Protein AF-K8FC23-F1 (afdb_monomer_lite)

Organism: NCBI:txid41875

Foldseek 3Di:
DDDDDDDDDDDDDDDDDDDDDDDDDDDDDDDDDDDDDDPDPDPVVVVVVVVLVVLVVVVVVVVVVVVVVVVVVVPPPDDDDDDDDDDDDDDDDDDDDDDDDDDDDDDDDDDDDDDDDDDDDPDPDPVPDPPPFDWDAFPQFIDTDDPVLVVLLVLLLVLLVQLLQLLVQLVVCVSVVVQVSNAVSNVSNLRSVLSNLVSFADLDVVLSVQLNVLSVQLVVLLVVQVVVCVVPDPASHSVRVCQVDLCSCVRNVSNLVSLLSVLCCCCVVVVDVLSVCLNVLSVVLSVCSNVVVDDPVRNVVSSVSNSVSSVCVSVCSVVDDSCSRNDGCSSVVLLPDDDLVVNQVSSVVRVHDNVVSVVND

Radius of gyration: 31.92 Å; chains: 1; bounding box: 85×79×96 Å

InterPro domains:
  IPR019275 Protein of unknown function DUF2301 [PF10063] (195-334)
  IPR019275 Protein of unknown function DUF2301 [PTHR36716] (95-348)

Structure (mmCIF, N/CA/C/O backbone):
data_AF-K8FC23-F1
#
_entry.id   AF-K8FC23-F1
#
loop_
_atom_site.group_PDB
_atom_site.id
_atom_site.type_symbol
_atom_site.label_atom_id
_atom_site.label_alt_id
_atom_site.label_comp_id
_atom_site.label_asym_id
_atom_site.label_entity_id
_atom_site.label_seq_id
_atom_site.pdbx_PDB_ins_code
_atom_site.Cartn_x
_atom_site.Cartn_y
_atom_site.Cartn_z
_atom_site.occupancy
_atom_site.B_iso_or_equiv
_atom_site.auth_seq_id
_atom_site.auth_comp_id
_atom_site.auth_asym_id
_atom_site.auth_atom_id
_atom_site.pdbx_PDB_model_num
ATOM 1 N N . MET A 1 1 ? -42.150 -15.044 6.771 1.00 33.31 1 MET A N 1
ATOM 2 C CA . MET A 1 1 ? -41.902 -14.647 5.366 1.00 33.31 1 MET A CA 1
ATOM 3 C C . MET A 1 1 ? -40.603 -13.845 5.356 1.00 33.31 1 MET A C 1
ATOM 5 O O . MET A 1 1 ? -40.623 -12.675 5.683 1.00 33.31 1 MET A O 1
ATOM 9 N N . ALA A 1 2 ? -39.455 -14.517 5.436 1.00 36.28 2 ALA A N 1
ATOM 10 C CA . ALA A 1 2 ? -38.620 -14.928 4.302 1.00 36.28 2 ALA A CA 1
ATOM 11 C C . ALA A 1 2 ? -38.040 -13.737 3.520 1.00 36.28 2 ALA A C 1
ATOM 13 O O . ALA A 1 2 ? -38.679 -13.259 2.594 1.00 36.28 2 ALA A O 1
ATOM 14 N N . HIS A 1 3 ? -36.812 -13.328 3.855 1.00 28.28 3 HIS A N 1
ATOM 15 C CA . HIS A 1 3 ? -35.870 -12.755 2.892 1.00 28.28 3 HIS A CA 1
ATOM 16 C C . HIS A 1 3 ? -34.435 -13.147 3.275 1.00 28.28 3 HIS A C 1
ATOM 18 O O . HIS A 1 3 ? -33.854 -12.646 4.230 1.00 28.28 3 HIS A O 1
ATOM 24 N N . ASN A 1 4 ? -33.914 -14.110 2.512 1.00 33.78 4 ASN A N 1
ATOM 25 C CA . ASN A 1 4 ? -32.530 -14.572 2.496 1.00 33.78 4 ASN A CA 1
ATOM 26 C C . ASN A 1 4 ? -31.622 -13.497 1.886 1.00 33.78 4 ASN A C 1
ATOM 28 O O . ASN A 1 4 ? -31.827 -13.135 0.727 1.00 33.78 4 ASN A O 1
ATOM 32 N N . HIS A 1 5 ? -30.551 -13.117 2.580 1.00 30.84 5 HIS A N 1
ATOM 33 C CA . HIS A 1 5 ? -29.355 -12.577 1.937 1.00 30.84 5 HIS A CA 1
ATOM 34 C C . HIS A 1 5 ? -28.208 -13.572 2.115 1.00 30.84 5 HIS A C 1
ATOM 36 O O . HIS A 1 5 ? -27.587 -13.674 3.165 1.00 30.84 5 HIS A O 1
ATOM 42 N N . ARG A 1 6 ? -27.985 -14.349 1.051 1.00 28.83 6 ARG A N 1
ATOM 43 C CA . ARG A 1 6 ? -26.825 -15.220 0.856 1.00 28.83 6 ARG A CA 1
ATOM 44 C C . ARG A 1 6 ? -25.606 -14.350 0.546 1.00 28.83 6 ARG A C 1
ATOM 46 O O . ARG A 1 6 ? -25.625 -13.615 -0.441 1.00 28.83 6 ARG A O 1
ATOM 53 N N . PHE A 1 7 ? -24.556 -14.469 1.352 1.00 30.08 7 PHE A N 1
ATOM 54 C CA . PHE A 1 7 ? -23.197 -14.110 0.952 1.00 30.08 7 PHE A CA 1
ATOM 55 C C . PHE A 1 7 ? -22.711 -15.103 -0.123 1.00 30.08 7 PHE A C 1
ATOM 57 O O . PHE A 1 7 ? -23.014 -16.292 -0.014 1.00 30.08 7 PHE A O 1
ATOM 64 N N . PRO A 1 8 ? -22.007 -14.667 -1.183 1.00 32.56 8 PRO A N 1
ATOM 65 C CA . PRO A 1 8 ? -21.429 -15.592 -2.150 1.00 32.56 8 PRO A CA 1
ATOM 66 C C . PRO A 1 8 ? -20.115 -16.196 -1.633 1.00 32.56 8 PRO A C 1
ATOM 68 O O . PRO A 1 8 ? -19.101 -15.507 -1.507 1.00 32.56 8 PRO A O 1
ATOM 71 N N . ASP A 1 9 ? -20.149 -17.508 -1.403 1.00 30.48 9 ASP A N 1
ATOM 72 C CA . ASP A 1 9 ? -18.991 -18.393 -1.297 1.00 30.48 9 ASP A CA 1
ATOM 73 C C . ASP A 1 9 ? -18.196 -18.389 -2.611 1.00 30.48 9 ASP A C 1
ATOM 75 O O . ASP A 1 9 ? -18.632 -18.933 -3.626 1.00 30.48 9 ASP A O 1
ATOM 79 N N . CYS A 1 10 ? -17.001 -17.804 -2.598 1.00 29.30 10 CYS A N 1
ATOM 80 C CA . CYS A 1 10 ? -16.052 -17.876 -3.710 1.00 29.30 10 CYS A CA 1
ATOM 81 C C . CYS A 1 10 ? -14.717 -18.444 -3.221 1.00 29.30 10 CYS A C 1
ATOM 83 O O . CYS A 1 10 ? -13.713 -17.741 -3.212 1.00 29.30 10 CYS A O 1
ATOM 85 N N . PHE A 1 11 ? -14.700 -19.713 -2.804 1.00 32.28 11 PHE A N 1
ATOM 86 C CA . PHE A 1 11 ? -13.457 -20.459 -2.577 1.00 32.28 11 PHE A CA 1
ATOM 87 C C . PHE A 1 11 ? -13.660 -21.976 -2.688 1.00 32.28 11 PHE A C 1
ATOM 89 O O . PHE A 1 11 ? -13.472 -22.693 -1.719 1.00 32.28 11 PHE A O 1
ATOM 96 N N . VAL A 1 12 ? -13.996 -22.511 -3.867 1.00 30.42 12 VAL A N 1
ATOM 97 C CA . VAL A 1 12 ? -13.733 -23.939 -4.135 1.00 30.42 12 VAL A CA 1
ATOM 98 C C . VAL A 1 12 ? -13.557 -24.208 -5.635 1.00 30.42 12 VAL A C 1
ATOM 100 O O . VAL A 1 12 ? -14.377 -23.794 -6.447 1.00 30.42 12 VAL A O 1
ATOM 103 N N . ASN A 1 13 ? -12.521 -24.992 -5.956 1.00 27.34 13 ASN A N 1
ATOM 104 C CA . ASN A 1 13 ? -12.277 -25.746 -7.195 1.00 27.34 13 ASN A CA 1
ATOM 105 C C . ASN A 1 13 ? -11.621 -25.035 -8.392 1.00 27.34 13 ASN A C 1
ATOM 107 O O . ASN A 1 13 ? -12.286 -24.512 -9.280 1.00 27.34 13 ASN A O 1
ATOM 111 N N . PHE A 1 14 ? -10.300 -25.219 -8.518 1.00 27.94 14 PHE A N 1
ATOM 112 C CA . PHE A 1 14 ? -9.651 -25.338 -9.827 1.00 27.94 14 PHE A CA 1
ATOM 113 C C . PHE A 1 14 ? -8.728 -26.573 -9.850 1.00 27.94 14 PHE A C 1
ATOM 115 O O . PHE A 1 14 ? -7.794 -26.644 -9.050 1.00 27.94 14 PHE A O 1
ATOM 122 N N . PRO A 1 15 ? -8.976 -27.564 -10.727 1.00 31.06 15 PRO A N 1
ATOM 123 C CA . PRO A 1 15 ? -8.148 -28.756 -10.835 1.00 31.06 15 PRO A CA 1
ATOM 124 C C . PRO A 1 15 ? -6.888 -28.492 -11.669 1.00 31.06 15 PRO A C 1
ATOM 126 O O . PRO A 1 15 ? -6.933 -27.899 -12.749 1.00 31.06 15 PRO A O 1
ATOM 129 N N . ALA A 1 16 ? -5.762 -29.001 -11.174 1.00 29.42 16 ALA A N 1
ATOM 130 C CA . ALA A 1 16 ? -4.490 -29.050 -11.877 1.00 29.42 16 ALA A CA 1
ATOM 131 C C . ALA A 1 16 ? -4.611 -29.873 -13.173 1.00 29.42 16 ALA A C 1
ATOM 133 O O . ALA A 1 16 ? -5.002 -31.041 -13.146 1.00 29.42 16 ALA A O 1
ATOM 134 N N . ARG A 1 17 ? -4.223 -29.288 -14.313 1.00 28.97 17 ARG A N 1
ATOM 135 C CA . ARG A 1 17 ? -3.912 -30.040 -15.535 1.00 28.97 17 ARG A CA 1
ATOM 136 C C . ARG A 1 17 ? -2.474 -29.789 -15.965 1.00 28.97 17 ARG A C 1
ATOM 138 O O . ARG A 1 17 ? -2.098 -28.712 -16.412 1.00 28.97 17 ARG A O 1
ATOM 145 N N . THR A 1 18 ? -1.709 -30.858 -15.822 1.00 29.48 18 THR A N 1
ATOM 146 C CA . THR A 1 18 ? -0.410 -31.167 -16.404 1.00 29.48 18 THR A CA 1
ATOM 147 C C . THR A 1 18 ? -0.421 -30.959 -17.919 1.00 29.48 18 THR A C 1
ATOM 149 O O . THR A 1 18 ? -1.231 -31.565 -18.620 1.00 29.48 18 THR A O 1
ATOM 152 N N . LEU A 1 19 ? 0.524 -30.176 -18.446 1.00 29.58 19 LEU A N 1
ATOM 153 C CA . LEU A 1 19 ? 0.850 -30.185 -19.871 1.00 29.58 19 LEU A CA 1
ATOM 154 C C . LEU A 1 19 ? 2.324 -30.532 -20.082 1.00 29.58 19 LEU A C 1
ATOM 156 O O . LEU A 1 19 ? 3.236 -29.888 -19.572 1.00 29.58 19 LEU A O 1
ATOM 160 N N . ARG A 1 20 ? 2.481 -31.627 -20.828 1.00 26.61 20 ARG A N 1
ATOM 161 C CA . ARG A 1 20 ? 3.705 -32.275 -21.290 1.00 26.61 20 ARG A CA 1
ATOM 162 C C . ARG A 1 20 ? 4.611 -31.321 -22.065 1.00 26.61 20 ARG A C 1
ATOM 164 O O . ARG A 1 20 ? 4.195 -30.681 -23.026 1.00 26.61 20 ARG A O 1
ATOM 171 N N . THR A 1 21 ? 5.884 -31.386 -21.709 1.00 26.59 21 THR A N 1
ATOM 172 C CA . THR A 1 21 ? 7.053 -31.060 -22.523 1.00 26.59 21 THR A CA 1
ATOM 173 C C . THR A 1 21 ? 6.997 -31.746 -23.891 1.00 26.59 21 THR A C 1
ATOM 175 O O . THR A 1 21 ? 6.796 -32.959 -23.983 1.00 26.59 21 THR A O 1
ATOM 178 N N 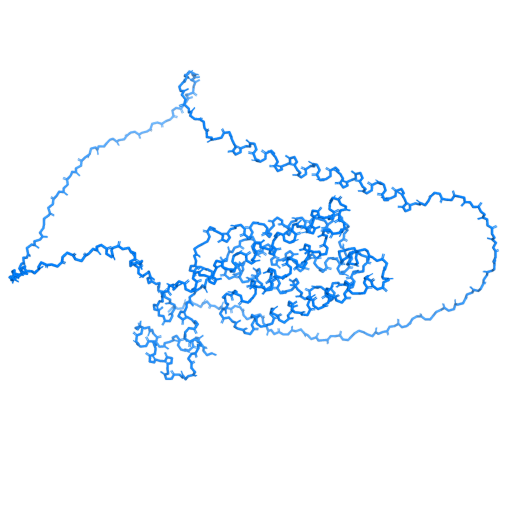. ARG A 1 22 ? 7.242 -30.983 -24.962 1.00 26.88 22 ARG A N 1
ATOM 179 C CA . ARG A 1 22 ? 7.631 -31.530 -26.265 1.00 26.88 22 ARG A CA 1
ATOM 180 C C . ARG A 1 22 ? 8.925 -30.863 -26.717 1.00 26.88 22 ARG A C 1
ATOM 182 O O . ARG A 1 22 ? 8.949 -29.705 -27.116 1.00 26.88 22 ARG A O 1
ATOM 189 N N . THR A 1 23 ? 9.995 -31.629 -26.594 1.00 27.59 23 THR A N 1
ATOM 190 C CA . THR A 1 23 ? 11.310 -31.428 -27.195 1.00 27.59 23 THR A CA 1
ATOM 191 C C . THR A 1 23 ? 11.191 -31.398 -28.720 1.00 27.59 23 THR A C 1
ATOM 193 O O . THR A 1 23 ? 10.544 -32.261 -29.311 1.00 27.59 23 THR A O 1
ATOM 196 N N . MET A 1 24 ? 11.857 -30.438 -29.359 1.00 27.16 24 MET A N 1
ATOM 197 C CA . MET A 1 24 ? 12.213 -30.488 -30.778 1.00 27.16 24 MET A CA 1
ATOM 198 C C . MET A 1 24 ? 13.720 -30.264 -30.878 1.00 27.16 24 MET A C 1
ATOM 200 O O . MET A 1 24 ? 14.238 -29.199 -30.553 1.00 27.16 24 MET A O 1
ATOM 204 N N . ILE A 1 25 ? 14.399 -31.331 -31.280 1.00 29.44 25 ILE A N 1
ATOM 205 C CA . ILE A 1 25 ? 15.793 -31.386 -31.706 1.00 29.44 25 ILE A CA 1
ATOM 206 C C . ILE A 1 25 ? 15.805 -31.051 -33.202 1.00 29.44 25 ILE A C 1
ATOM 208 O O . ILE A 1 25 ? 15.055 -31.678 -33.944 1.00 29.44 25 ILE A O 1
ATOM 212 N N . SER A 1 26 ? 16.677 -30.145 -33.662 1.00 29.09 26 SER A N 1
ATOM 213 C CA . SER A 1 26 ? 17.226 -30.225 -35.027 1.00 29.09 26 SER A CA 1
ATOM 214 C C . SER A 1 26 ? 18.548 -29.458 -35.180 1.00 29.09 26 SER A C 1
ATOM 216 O O . SER A 1 26 ? 18.592 -28.234 -35.163 1.00 29.09 26 SER A O 1
ATOM 218 N N . SER A 1 27 ? 19.620 -30.246 -35.297 1.00 31.12 27 SER A N 1
ATOM 219 C CA . SER A 1 27 ? 20.756 -30.153 -36.235 1.00 31.12 27 SER A CA 1
ATOM 220 C C . SER A 1 27 ? 21.289 -28.793 -36.738 1.00 31.12 27 SER A C 1
ATOM 222 O O . SER A 1 27 ? 20.694 -28.146 -37.592 1.00 31.12 27 SER A O 1
ATOM 224 N N . SER A 1 28 ? 22.533 -28.505 -36.334 1.00 29.80 28 SER A N 1
ATOM 225 C CA . SER A 1 28 ? 23.744 -28.395 -37.179 1.00 29.80 28 SER A CA 1
ATOM 226 C C . SER A 1 28 ? 23.639 -27.776 -38.586 1.00 29.80 28 SER A C 1
ATOM 228 O O . SER A 1 28 ? 23.135 -28.420 -39.501 1.00 29.80 28 SER A O 1
ATOM 230 N N . GLN A 1 29 ? 24.336 -26.650 -38.801 1.00 32.34 29 GLN A N 1
ATOM 231 C CA . GLN A 1 29 ? 25.331 -26.540 -39.881 1.00 32.34 29 GLN A CA 1
ATOM 232 C C . GLN A 1 29 ? 26.340 -25.399 -39.638 1.00 32.34 29 GLN A C 1
ATOM 234 O O . GLN A 1 29 ? 25.994 -24.308 -39.193 1.00 32.34 29 GLN A O 1
ATOM 239 N N . LYS A 1 30 ? 27.613 -25.701 -39.923 1.00 33.31 30 LYS A N 1
ATOM 240 C CA . LYS A 1 30 ? 28.786 -24.813 -39.904 1.00 33.31 30 LYS A CA 1
ATOM 241 C C . LYS A 1 30 ? 28.878 -24.019 -41.217 1.00 33.31 30 LYS A C 1
ATOM 243 O O . LYS A 1 30 ? 28.576 -24.571 -42.268 1.00 33.31 30 LYS A O 1
ATOM 248 N N . GLY A 1 31 ? 29.422 -22.801 -41.173 1.00 26.77 31 GLY A N 1
ATOM 249 C CA . GLY A 1 31 ? 29.824 -22.035 -42.361 1.00 26.77 31 GLY A CA 1
ATOM 250 C C . GLY A 1 31 ? 30.680 -20.817 -42.000 1.00 26.77 31 GLY A C 1
ATOM 251 O O . GLY A 1 31 ? 30.370 -20.102 -41.057 1.00 26.77 31 GLY A O 1
ATOM 252 N N . CYS A 1 32 ? 31.792 -20.638 -42.709 1.00 28.23 32 CYS A N 1
ATOM 253 C CA . CYS A 1 32 ? 32.965 -19.836 -42.352 1.00 28.23 32 CYS A CA 1
ATOM 254 C C . CYS A 1 32 ? 32.982 -18.432 -43.006 1.00 28.23 32 CYS A C 1
ATOM 256 O O . CYS A 1 32 ? 32.539 -18.287 -44.137 1.00 28.23 32 CYS A O 1
ATOM 258 N N . SER A 1 33 ? 33.587 -17.468 -42.293 1.00 29.89 33 SER A N 1
ATOM 259 C CA . SER A 1 33 ? 34.346 -16.265 -42.716 1.00 29.89 33 SER A CA 1
ATOM 260 C C . SER A 1 33 ? 33.809 -15.291 -43.784 1.00 29.89 33 SER A C 1
ATOM 262 O O . SER A 1 33 ? 33.638 -15.658 -44.941 1.00 29.89 33 SER A O 1
ATOM 264 N N . SER A 1 34 ? 33.747 -13.993 -43.431 1.00 30.03 34 SER A N 1
ATOM 265 C CA . SER A 1 34 ? 34.453 -12.891 -44.134 1.00 30.03 34 SER A CA 1
ATOM 266 C C . SER A 1 34 ? 34.273 -11.531 -43.432 1.00 30.03 34 SER A C 1
ATOM 268 O O . SER A 1 34 ? 33.166 -11.132 -43.080 1.00 30.03 34 SER A O 1
ATOM 270 N N . ARG A 1 35 ? 35.384 -10.802 -43.248 1.00 36.34 35 ARG A N 1
ATOM 271 C CA . ARG A 1 35 ? 35.443 -9.398 -42.798 1.00 36.34 35 ARG A CA 1
ATOM 272 C C . ARG A 1 35 ? 34.903 -8.461 -43.885 1.00 36.34 35 ARG A C 1
ATOM 274 O O . ARG A 1 35 ? 35.381 -8.500 -45.011 1.00 36.34 35 ARG A O 1
ATOM 281 N N . SER A 1 36 ? 34.031 -7.533 -43.500 1.00 28.39 36 SER A N 1
ATOM 282 C CA . SER A 1 36 ? 33.776 -6.279 -44.218 1.00 28.39 36 SER A CA 1
ATOM 283 C C . SER A 1 36 ? 33.581 -5.169 -43.186 1.00 28.39 36 SER A C 1
ATOM 285 O O . SER A 1 36 ? 32.667 -5.222 -42.363 1.00 28.39 36 SER A O 1
ATOM 287 N N . LEU A 1 37 ? 34.491 -4.190 -43.181 1.00 38.75 37 LEU A N 1
ATOM 288 C CA . LEU A 1 37 ? 34.330 -2.945 -42.438 1.00 38.75 37 LEU A CA 1
ATOM 289 C C . LEU A 1 37 ? 33.262 -2.109 -43.149 1.00 38.75 37 LEU A C 1
ATOM 291 O O . LEU A 1 37 ? 33.506 -1.553 -44.216 1.00 38.75 37 LEU A O 1
ATOM 295 N N . THR A 1 38 ? 32.098 -1.958 -42.528 1.00 30.48 38 THR A N 1
ATOM 296 C CA . THR A 1 38 ? 31.140 -0.910 -42.885 1.00 30.48 38 THR A CA 1
ATOM 297 C C . THR A 1 38 ? 30.734 -0.187 -41.610 1.00 30.48 38 THR A C 1
ATOM 299 O O . THR A 1 38 ? 30.221 -0.775 -40.663 1.00 30.48 38 THR A O 1
ATOM 302 N N . ARG A 1 39 ? 31.028 1.113 -41.564 1.00 39.69 39 ARG A N 1
ATOM 303 C CA . ARG A 1 39 ? 30.730 2.029 -40.459 1.00 39.69 39 ARG A CA 1
ATOM 304 C C . ARG A 1 39 ? 29.213 2.213 -40.345 1.00 39.69 39 ARG A C 1
ATOM 306 O O . ARG A 1 39 ? 28.655 3.186 -40.842 1.00 39.69 39 ARG A O 1
ATOM 313 N N . THR A 1 40 ? 28.537 1.281 -39.682 1.00 34.59 40 THR A N 1
ATOM 314 C CA . THR A 1 40 ? 27.129 1.412 -39.308 1.00 34.59 40 THR A CA 1
ATOM 315 C C . THR A 1 40 ? 27.030 2.351 -38.112 1.00 34.59 40 THR A C 1
ATOM 317 O O . THR A 1 40 ? 27.380 1.992 -36.987 1.00 34.59 40 THR A O 1
ATOM 320 N N . ARG A 1 41 ? 26.548 3.577 -38.334 1.00 41.38 41 ARG A N 1
ATOM 321 C CA . ARG A 1 41 ? 26.004 4.399 -37.247 1.00 41.38 41 ARG A CA 1
ATOM 322 C C . ARG A 1 41 ? 24.912 3.567 -36.576 1.00 41.38 41 ARG A C 1
ATOM 324 O O . ARG A 1 41 ? 23.900 3.272 -37.203 1.00 41.38 41 ARG A O 1
ATOM 331 N N . SER A 1 42 ? 25.165 3.132 -35.343 1.00 38.19 42 SER A N 1
ATOM 332 C CA . SER A 1 42 ? 24.303 2.185 -34.642 1.00 38.19 42 SER A CA 1
ATOM 333 C C . SER A 1 42 ? 22.860 2.683 -34.609 1.00 38.19 42 SER A C 1
ATOM 335 O O . SER A 1 42 ? 22.580 3.763 -34.076 1.00 38.19 42 SER A O 1
ATOM 337 N N . VAL A 1 43 ? 21.948 1.865 -35.131 1.00 46.00 43 VAL A N 1
ATOM 338 C CA . VAL A 1 43 ? 20.491 2.049 -35.074 1.00 46.00 43 VAL A CA 1
ATOM 339 C C . VAL A 1 43 ? 20.040 2.302 -33.624 1.00 46.00 43 VAL A C 1
ATOM 341 O O . VAL A 1 43 ? 19.145 3.112 -33.387 1.00 46.00 43 VAL A O 1
ATOM 344 N N . SER A 1 44 ? 20.757 1.756 -32.630 1.00 41.28 44 SER A N 1
ATOM 345 C CA . SER A 1 44 ? 20.504 2.004 -31.203 1.00 41.28 44 SER A CA 1
ATOM 346 C C . SER A 1 44 ? 20.658 3.473 -30.787 1.00 41.28 44 SER A C 1
ATOM 348 O O . SER A 1 44 ? 19.922 3.935 -29.920 1.00 41.28 44 SER A O 1
ATOM 350 N N . SER A 1 45 ? 21.553 4.240 -31.420 1.00 38.34 45 SER A N 1
ATOM 351 C CA . SER A 1 45 ? 21.759 5.666 -31.114 1.00 38.34 45 SER A CA 1
ATOM 352 C C . SER A 1 45 ? 20.646 6.556 -31.678 1.00 38.34 45 SER A C 1
ATOM 354 O O . SER A 1 45 ? 20.226 7.516 -31.032 1.00 38.34 45 SER A O 1
ATOM 356 N N . LEU A 1 46 ? 20.106 6.190 -32.843 1.00 36.28 46 LEU A N 1
ATOM 357 C CA . LEU A 1 46 ? 18.993 6.881 -33.497 1.00 36.28 46 LEU A CA 1
ATOM 358 C C . LEU A 1 46 ? 17.672 6.640 -32.756 1.00 36.28 46 LEU A C 1
ATOM 360 O O . LEU A 1 46 ? 16.924 7.591 -32.525 1.00 36.28 46 LEU A O 1
ATOM 364 N N . PHE A 1 47 ? 17.426 5.411 -32.286 1.00 42.59 47 PHE A N 1
ATOM 365 C CA . PHE A 1 47 ? 16.281 5.106 -31.420 1.00 42.59 47 PHE A CA 1
ATOM 366 C C . PHE A 1 47 ? 16.377 5.805 -30.058 1.00 42.59 47 PHE A C 1
ATOM 368 O O . PHE A 1 47 ? 15.383 6.353 -29.580 1.00 42.59 47 PHE A O 1
ATOM 375 N N . ARG A 1 48 ? 17.575 5.867 -29.460 1.00 45.53 48 ARG A N 1
ATOM 376 C CA . ARG A 1 48 ? 17.813 6.567 -28.185 1.00 45.53 48 ARG A CA 1
ATOM 377 C C . ARG A 1 48 ? 17.540 8.073 -28.301 1.00 45.53 48 ARG A C 1
ATOM 379 O O . ARG A 1 48 ? 16.954 8.659 -27.394 1.00 45.53 48 ARG A O 1
ATOM 386 N N . ASN A 1 49 ? 17.888 8.683 -29.436 1.00 39.22 49 ASN A N 1
ATOM 387 C CA . ASN A 1 49 ? 17.655 10.108 -29.679 1.00 39.22 49 ASN A CA 1
ATOM 388 C C . ASN A 1 49 ? 16.175 10.420 -29.985 1.00 39.22 49 ASN A C 1
ATOM 390 O O . ASN A 1 49 ? 15.628 11.385 -29.459 1.00 39.22 49 ASN A O 1
ATOM 394 N N . ARG A 1 50 ? 15.480 9.558 -30.746 1.00 43.56 50 ARG A N 1
ATOM 395 C CA . ARG A 1 50 ? 14.029 9.694 -30.991 1.00 43.56 50 ARG A CA 1
ATOM 396 C C . ARG A 1 50 ? 13.201 9.542 -29.709 1.00 43.56 50 ARG A C 1
ATOM 398 O O . ARG A 1 50 ? 12.256 10.299 -29.506 1.00 43.56 50 ARG A O 1
ATOM 405 N N . ARG A 1 51 ? 13.582 8.619 -28.817 1.00 50.66 51 ARG A N 1
ATOM 406 C CA . ARG A 1 51 ? 12.906 8.396 -27.524 1.00 50.66 51 ARG A CA 1
ATOM 407 C C . ARG A 1 51 ? 13.066 9.575 -26.555 1.00 50.66 51 ARG A C 1
ATOM 409 O O . ARG A 1 51 ? 12.103 9.917 -25.877 1.00 50.66 51 ARG A O 1
ATOM 416 N N . ARG A 1 52 ? 14.220 10.259 -26.539 1.00 51.19 52 ARG A N 1
ATOM 417 C CA . ARG A 1 52 ? 14.401 11.505 -25.758 1.00 51.19 52 ARG A CA 1
ATOM 418 C C . ARG A 1 52 ? 13.469 12.628 -26.216 1.00 51.19 52 ARG A C 1
ATOM 420 O O . ARG A 1 52 ? 12.906 13.325 -25.380 1.00 51.19 52 ARG A O 1
ATOM 427 N N . ILE A 1 53 ? 13.270 12.773 -27.527 1.00 48.53 53 ILE A N 1
ATOM 428 C CA . ILE A 1 53 ? 12.400 13.814 -28.096 1.00 48.53 53 ILE A CA 1
ATOM 429 C C . ILE A 1 53 ? 10.925 13.562 -27.736 1.00 48.53 53 ILE A C 1
ATOM 431 O O . ILE A 1 53 ? 10.205 14.502 -27.407 1.00 48.53 53 ILE A O 1
ATOM 435 N N . ILE A 1 54 ? 10.480 12.300 -27.731 1.00 48.06 54 ILE A N 1
ATOM 436 C CA . ILE A 1 54 ? 9.109 11.932 -27.335 1.00 48.06 54 ILE A CA 1
ATOM 437 C C . ILE A 1 54 ? 8.898 12.128 -25.822 1.00 48.06 54 ILE A C 1
ATOM 439 O O . ILE A 1 54 ? 7.885 12.699 -25.423 1.00 48.06 54 ILE A O 1
ATOM 443 N N . ARG A 1 55 ? 9.880 11.751 -24.985 1.00 48.84 55 ARG A N 1
ATOM 444 C CA . ARG A 1 55 ? 9.848 11.978 -23.524 1.00 48.84 55 ARG A CA 1
ATOM 445 C C . ARG A 1 55 ? 9.735 13.461 -23.161 1.00 48.84 55 ARG A C 1
ATOM 447 O O . ARG A 1 55 ? 8.936 13.808 -22.297 1.00 48.84 55 ARG A O 1
ATOM 454 N N . ALA A 1 56 ? 10.468 14.334 -23.854 1.00 42.22 56 ALA A N 1
ATOM 455 C CA . ALA A 1 56 ? 10.377 15.777 -23.636 1.00 42.22 56 ALA A CA 1
ATOM 456 C C . ALA A 1 56 ? 8.975 16.324 -23.955 1.00 42.22 56 ALA A C 1
ATOM 458 O O . ALA A 1 56 ? 8.472 17.163 -23.215 1.00 42.22 56 ALA A O 1
ATOM 459 N N . LYS A 1 57 ? 8.326 15.809 -25.009 1.00 39.06 57 LYS A N 1
ATOM 460 C CA . LYS A 1 57 ? 7.014 16.282 -25.469 1.00 39.06 57 LYS A CA 1
ATOM 461 C C . LYS A 1 57 ? 5.869 15.861 -24.536 1.00 39.06 57 LYS A C 1
ATOM 463 O O . LYS A 1 57 ? 5.056 16.695 -24.151 1.00 39.06 57 LYS A O 1
ATOM 468 N N . VAL A 1 58 ? 5.864 14.607 -24.078 1.00 45.12 58 VAL A N 1
ATOM 469 C CA . VAL A 1 58 ? 4.851 14.100 -23.128 1.00 45.12 58 VAL A CA 1
ATOM 470 C C . VAL A 1 58 ? 4.996 14.753 -21.747 1.00 45.12 58 VAL A C 1
ATOM 472 O O . VAL A 1 58 ? 3.994 15.088 -21.116 1.00 45.12 58 VAL A O 1
ATOM 475 N N . ALA A 1 59 ? 6.230 15.007 -21.293 1.00 43.94 59 ALA A N 1
ATOM 476 C CA . ALA A 1 59 ? 6.475 15.708 -20.031 1.00 43.94 59 ALA A CA 1
ATOM 477 C C . ALA A 1 59 ? 5.979 17.167 -20.069 1.00 43.94 59 ALA A C 1
ATOM 479 O O . ALA A 1 59 ? 5.385 17.641 -19.098 1.00 43.94 59 ALA A O 1
ATOM 480 N N . THR A 1 60 ? 6.152 17.873 -21.195 1.00 44.22 60 THR A N 1
ATOM 481 C CA . THR A 1 60 ? 5.606 19.229 -21.374 1.00 44.22 60 THR A CA 1
ATOM 482 C C . THR A 1 60 ? 4.079 19.256 -21.469 1.00 44.22 60 THR A C 1
ATOM 484 O O . THR A 1 60 ? 3.452 20.188 -20.957 1.00 44.22 60 THR A O 1
ATOM 487 N N . ASP A 1 61 ? 3.458 18.226 -22.044 1.00 44.38 61 ASP A N 1
ATOM 488 C CA . ASP A 1 61 ? 1.999 18.149 -22.184 1.00 44.38 61 ASP A CA 1
ATOM 489 C C . ASP A 1 61 ? 1.312 17.852 -20.833 1.00 44.38 61 ASP A C 1
ATOM 491 O O . ASP A 1 61 ? 0.297 18.463 -20.496 1.00 44.38 61 ASP A O 1
ATOM 495 N N . PHE A 1 62 ? 1.920 17.026 -19.973 1.00 46.09 62 PHE A N 1
ATOM 496 C CA . PHE A 1 62 ? 1.433 16.810 -18.602 1.00 46.09 62 PHE A CA 1
ATOM 497 C C . PHE A 1 62 ? 1.676 18.013 -17.675 1.00 46.09 62 PHE A C 1
ATOM 499 O O . PHE A 1 62 ? 0.799 18.377 -16.885 1.00 46.09 62 PHE A O 1
ATOM 506 N N . ALA A 1 63 ? 2.833 18.676 -17.787 1.00 43.25 63 ALA A N 1
ATOM 507 C CA . ALA A 1 63 ? 3.126 19.880 -17.009 1.00 43.25 63 ALA A CA 1
ATOM 508 C C . ALA A 1 63 ? 2.189 21.049 -17.375 1.00 43.25 63 ALA A C 1
ATOM 510 O O . ALA A 1 63 ? 1.733 21.785 -16.494 1.00 43.25 63 ALA A O 1
ATOM 511 N N . SER A 1 64 ? 1.845 21.199 -18.660 1.00 40.19 64 SER A N 1
ATOM 512 C CA . SER A 1 64 ? 0.913 22.233 -19.129 1.00 40.19 64 SER A CA 1
ATOM 513 C C . SER A 1 64 ? -0.541 21.958 -18.720 1.00 40.19 64 SER A C 1
ATOM 515 O O . SER A 1 64 ? -1.239 22.892 -18.313 1.00 40.19 64 SER A O 1
ATOM 517 N N . ALA A 1 65 ? -0.978 20.693 -18.699 1.00 42.84 65 ALA A N 1
ATOM 518 C CA . ALA A 1 65 ? -2.286 20.301 -18.166 1.00 42.84 65 ALA A CA 1
ATOM 519 C C . ALA A 1 65 ? -2.413 20.580 -16.651 1.00 42.84 65 ALA A C 1
ATOM 521 O O . ALA A 1 65 ? -3.435 21.102 -16.192 1.00 42.84 65 ALA A O 1
ATOM 522 N N . GLY A 1 66 ? -1.350 20.327 -15.877 1.00 41.06 66 GLY A N 1
ATOM 523 C CA . GLY A 1 66 ? -1.291 20.660 -14.448 1.00 41.06 66 GLY A CA 1
ATOM 524 C C . GLY A 1 66 ? -1.373 22.169 -14.174 1.00 41.06 66 GLY A C 1
ATOM 525 O O . GLY A 1 66 ? -2.114 22.609 -13.289 1.00 41.06 66 GLY A O 1
ATOM 526 N N . LEU A 1 67 ? -0.685 22.987 -14.979 1.00 43.84 67 LEU A N 1
ATOM 527 C CA . LEU A 1 67 ? -0.691 24.448 -14.840 1.00 43.84 67 LEU A CA 1
ATOM 528 C C . LEU A 1 67 ? -2.030 25.085 -15.267 1.00 43.84 67 LEU A C 1
ATOM 530 O O . LEU A 1 67 ? -2.460 26.079 -14.672 1.00 43.84 67 LEU A O 1
ATOM 534 N N . ALA A 1 68 ? -2.720 24.505 -16.256 1.00 37.56 68 ALA A N 1
ATOM 535 C CA . ALA A 1 68 ? -4.051 24.940 -16.691 1.00 37.56 68 ALA A CA 1
ATOM 536 C C . ALA A 1 68 ? -5.124 24.700 -15.609 1.00 37.56 68 ALA A C 1
ATOM 538 O O . ALA A 1 68 ? -5.955 25.579 -15.355 1.00 37.56 68 ALA A O 1
ATOM 539 N N . CYS A 1 69 ? -5.054 23.573 -14.892 1.00 43.03 69 CYS A N 1
ATOM 540 C CA . CYS A 1 69 ? -5.906 23.307 -13.728 1.00 43.03 69 CYS A CA 1
ATOM 541 C C . CYS A 1 69 ? -5.590 24.233 -12.540 1.00 43.03 69 CYS A C 1
ATOM 543 O O . CYS A 1 69 ? -6.509 24.729 -11.882 1.00 43.03 69 CYS A O 1
ATOM 545 N N . ALA A 1 70 ? -4.312 24.552 -12.301 1.00 42.47 70 ALA A N 1
ATOM 546 C CA . ALA A 1 70 ? -3.907 25.485 -11.247 1.00 42.47 70 ALA A CA 1
ATOM 547 C C . ALA A 1 70 ? -4.353 26.938 -11.526 1.00 42.47 70 ALA A C 1
ATOM 549 O O . ALA A 1 70 ? -4.784 27.644 -10.611 1.00 42.47 70 ALA A O 1
ATOM 550 N N . ARG A 1 71 ? -4.336 27.385 -12.792 1.00 38.09 71 ARG A N 1
ATOM 551 C CA . ARG A 1 71 ? -4.845 28.714 -13.189 1.00 38.09 71 ARG A CA 1
ATOM 552 C C . ARG A 1 71 ? -6.365 28.837 -13.071 1.00 38.09 71 ARG A C 1
ATOM 554 O O . ARG A 1 71 ? -6.845 29.911 -12.712 1.00 38.09 71 ARG A O 1
ATOM 561 N N . LYS A 1 72 ? -7.123 27.758 -13.299 1.00 37.34 72 LYS A N 1
ATOM 562 C CA . LYS A 1 72 ? -8.592 27.775 -13.167 1.00 37.34 72 LYS A CA 1
ATOM 563 C C . LYS A 1 72 ? -9.050 27.915 -11.708 1.00 37.34 72 LYS A C 1
ATOM 565 O O . LYS A 1 72 ? -10.071 28.544 -11.458 1.00 37.34 72 LYS A O 1
ATOM 570 N N . LYS A 1 73 ? -8.255 27.429 -10.744 1.00 36.91 73 LYS A N 1
ATOM 571 C CA . LYS A 1 73 ? -8.545 27.524 -9.299 1.00 36.91 73 LYS A CA 1
ATOM 572 C C . LYS A 1 73 ? -8.188 28.884 -8.675 1.00 36.91 73 LYS A C 1
ATOM 574 O O . LYS A 1 73 ? -8.703 29.221 -7.616 1.00 36.91 73 LYS A O 1
ATOM 579 N N . LYS A 1 74 ? -7.341 29.688 -9.334 1.00 33.38 74 LYS A N 1
ATOM 580 C CA . LYS A 1 74 ? -6.908 31.016 -8.849 1.00 33.38 74 LYS A CA 1
ATOM 581 C C . LYS A 1 74 ? -7.798 32.179 -9.322 1.00 33.38 74 LYS A C 1
ATOM 583 O O . LYS A 1 74 ? -7.561 33.309 -8.916 1.00 33.38 74 LYS A O 1
ATOM 588 N N . LYS A 1 75 ? -8.816 31.922 -10.161 1.00 33.12 75 LYS A N 1
ATOM 589 C CA . LYS A 1 75 ? -9.719 32.954 -10.718 1.00 33.12 75 LYS A CA 1
ATOM 590 C C . LYS A 1 75 ? -11.121 32.992 -10.081 1.00 33.12 75 LYS A C 1
ATOM 592 O O . LYS A 1 75 ? -11.960 33.757 -10.536 1.00 33.12 75 LYS A O 1
ATOM 597 N N . THR A 1 76 ? -11.377 32.204 -9.034 1.00 39.38 76 THR A N 1
ATOM 598 C CA . THR A 1 76 ? -12.687 32.131 -8.348 1.00 39.38 76 THR A CA 1
ATOM 599 C C . THR A 1 76 ? -12.679 32.646 -6.910 1.00 39.38 76 THR A C 1
ATOM 601 O O . THR A 1 76 ? -13.586 32.324 -6.159 1.00 39.38 76 THR A O 1
ATOM 604 N N . ASN A 1 77 ? -11.708 33.483 -6.533 1.00 35.53 77 ASN A N 1
ATOM 605 C CA . ASN A 1 77 ? -11.777 34.297 -5.316 1.00 35.53 77 ASN A CA 1
ATOM 606 C C . ASN A 1 77 ? -11.523 35.760 -5.699 1.00 35.53 77 ASN A C 1
ATOM 608 O O . ASN A 1 77 ? -10.394 36.239 -5.659 1.00 35.53 77 ASN A O 1
ATOM 612 N N . GLY A 1 78 ? -12.579 36.436 -6.149 1.00 29.88 78 GLY A N 1
ATOM 613 C CA . GLY A 1 78 ? -12.550 37.835 -6.562 1.00 29.88 78 GLY A CA 1
ATOM 614 C C . GLY A 1 78 ? -13.967 38.385 -6.688 1.00 29.88 78 GLY A C 1
ATOM 615 O O . GLY A 1 78 ? -14.620 38.176 -7.702 1.00 29.88 78 GLY A O 1
ATOM 616 N N . VAL A 1 79 ? -14.416 39.003 -5.597 1.00 29.89 79 VAL A N 1
ATOM 617 C CA . VAL A 1 79 ? -15.501 39.985 -5.420 1.00 29.89 79 VAL A CA 1
ATOM 618 C C . VAL A 1 79 ? -16.246 40.399 -6.701 1.00 29.89 79 VAL A C 1
ATOM 620 O O . VAL A 1 79 ? -15.682 41.025 -7.594 1.00 29.89 79 VAL A O 1
ATOM 623 N N . VAL A 1 80 ? -17.549 40.104 -6.740 1.00 28.06 80 VAL A N 1
ATOM 624 C CA . VAL A 1 80 ? -18.499 40.612 -7.739 1.00 28.06 80 VAL A CA 1
ATOM 625 C C . VAL A 1 80 ? -19.037 41.964 -7.269 1.00 28.06 80 VAL A C 1
ATOM 627 O O . VAL A 1 80 ? -19.668 42.041 -6.217 1.00 28.06 80 VAL A O 1
ATOM 630 N N . ALA A 1 81 ? -18.835 43.006 -8.076 1.00 26.94 81 ALA A N 1
ATOM 631 C CA . ALA A 1 81 ? -19.575 44.260 -8.005 1.00 26.94 81 ALA A CA 1
ATOM 632 C C . ALA A 1 81 ? -20.216 44.562 -9.373 1.00 26.94 81 ALA A C 1
ATOM 634 O O . ALA A 1 81 ? -19.527 44.693 -10.378 1.00 26.94 81 ALA A O 1
ATOM 635 N N . VAL A 1 82 ? -21.552 44.584 -9.342 1.00 28.34 82 VAL A N 1
ATOM 636 C CA . VAL A 1 82 ? -22.554 45.357 -10.104 1.00 28.34 82 VAL A CA 1
ATOM 637 C C . VAL A 1 82 ? -22.189 45.918 -11.491 1.00 28.34 82 VAL A C 1
ATOM 639 O O . VAL A 1 82 ? -21.327 46.776 -11.632 1.00 28.34 82 VAL A O 1
ATOM 642 N N . GLY A 1 83 ? -23.018 45.571 -12.483 1.00 24.92 83 GLY A N 1
ATOM 643 C CA . GLY A 1 83 ? -23.187 46.309 -13.741 1.00 24.92 83 GLY A CA 1
ATOM 644 C C . GLY A 1 83 ? -24.176 45.589 -14.661 1.00 24.92 83 GLY A C 1
ATOM 645 O O . GLY A 1 83 ? -23.891 44.483 -15.102 1.00 24.92 83 GLY A O 1
ATOM 646 N N . GLY A 1 84 ? -25.365 46.167 -14.852 1.00 25.56 84 GLY A N 1
ATOM 647 C CA . GLY A 1 84 ? -26.546 45.507 -15.418 1.00 25.56 84 GLY A CA 1
ATOM 648 C C . GLY A 1 84 ? -26.728 45.548 -16.942 1.00 25.56 84 GLY A C 1
ATOM 649 O O . GLY A 1 84 ? -25.845 45.962 -17.687 1.00 25.56 84 GLY A O 1
ATOM 650 N N . ASN A 1 85 ? -27.964 45.177 -17.317 1.00 26.58 85 ASN A N 1
ATOM 651 C CA . ASN A 1 85 ? -28.632 45.187 -18.633 1.00 26.58 85 ASN A CA 1
ATOM 652 C C . ASN A 1 85 ? -28.228 44.028 -19.577 1.00 26.58 85 ASN A C 1
ATOM 654 O O . ASN A 1 85 ? -27.053 43.774 -19.777 1.00 26.58 85 ASN A O 1
ATOM 658 N N . SER A 1 86 ? -29.114 43.281 -20.248 1.00 28.23 86 SER A N 1
ATOM 659 C CA . SER A 1 86 ? -30.567 43.373 -20.427 1.00 28.23 86 SER A CA 1
ATOM 660 C C . SER A 1 86 ? -31.095 42.129 -21.177 1.00 28.23 86 SER A C 1
ATOM 662 O O . SER A 1 86 ? -30.544 41.765 -22.205 1.00 28.23 86 SER A O 1
ATOM 664 N N . PHE A 1 87 ? -32.214 41.576 -20.687 1.00 23.83 87 PHE A N 1
ATOM 665 C CA . PHE A 1 87 ? -33.457 41.254 -21.428 1.00 23.83 87 PHE A CA 1
ATOM 666 C C . PHE A 1 87 ? -33.553 40.086 -22.444 1.00 23.83 87 PHE A C 1
ATOM 668 O O . PHE A 1 87 ? -33.027 40.164 -23.546 1.00 23.83 87 PHE A O 1
ATOM 675 N N . PHE A 1 88 ? -34.371 39.077 -22.082 1.00 27.05 88 PHE A N 1
ATOM 676 C CA . PHE A 1 88 ? -35.580 38.513 -22.755 1.00 27.05 88 PHE A CA 1
ATOM 677 C C . PHE A 1 88 ? -35.853 37.118 -22.135 1.00 27.05 88 PHE A C 1
ATOM 679 O O . PHE A 1 88 ? -35.064 36.198 -22.297 1.00 27.05 88 PHE A O 1
ATOM 686 N N . ALA A 1 89 ? -36.764 36.982 -21.165 1.00 24.55 89 ALA A N 1
ATOM 687 C CA . ALA A 1 89 ? -38.215 36.776 -21.299 1.00 24.55 89 ALA A CA 1
ATOM 688 C C . ALA A 1 89 ? -38.610 35.398 -21.877 1.00 24.55 89 ALA A C 1
ATOM 690 O O . ALA A 1 89 ? -38.385 35.136 -23.053 1.00 24.55 89 ALA A O 1
ATOM 691 N N . THR A 1 90 ? -39.240 34.548 -21.047 1.00 27.09 90 THR A N 1
ATOM 692 C CA . THR A 1 90 ? -40.562 33.911 -21.280 1.00 27.09 90 THR A CA 1
ATOM 693 C C . THR A 1 90 ? -41.004 33.117 -20.029 1.00 27.09 90 THR A C 1
ATOM 695 O O . THR A 1 90 ? -40.457 32.068 -19.713 1.00 27.09 90 THR A O 1
ATOM 698 N N . THR A 1 91 ? -41.962 33.700 -19.298 1.00 25.89 91 THR A N 1
ATOM 699 C CA . THR A 1 91 ? -43.208 33.154 -18.702 1.00 25.89 91 THR A CA 1
ATOM 700 C C . THR A 1 91 ? -43.294 31.636 -18.427 1.00 25.89 91 THR A C 1
ATOM 702 O O . THR A 1 91 ? -43.203 30.831 -19.344 1.00 25.89 91 THR A O 1
ATOM 705 N N . THR A 1 92 ? -43.583 31.181 -17.196 1.00 28.22 92 THR A N 1
ATOM 706 C CA . THR A 1 92 ? -44.970 30.915 -16.735 1.00 28.22 92 THR A CA 1
ATOM 707 C C . THR A 1 92 ? -45.099 30.846 -15.202 1.00 28.22 92 THR A C 1
ATOM 709 O O . THR A 1 92 ? -44.260 30.309 -14.488 1.00 28.22 92 THR A O 1
ATOM 712 N N . THR A 1 93 ? -46.203 31.426 -14.741 1.00 25.88 93 THR A N 1
ATOM 713 C CA . THR A 1 93 ? -46.725 31.719 -13.400 1.00 25.88 93 THR A CA 1
ATOM 714 C C . THR A 1 93 ? -47.249 30.505 -12.614 1.00 25.88 93 THR A C 1
ATOM 716 O O . THR A 1 93 ? -47.974 29.685 -13.169 1.00 25.88 93 THR A O 1
ATOM 719 N N . LYS A 1 94 ? -47.059 30.500 -11.281 1.00 28.03 94 LYS A N 1
ATOM 720 C CA . LYS A 1 94 ? -48.167 30.545 -10.294 1.00 28.03 94 LYS A CA 1
ATOM 721 C C . LYS A 1 94 ? -47.670 30.788 -8.857 1.00 28.03 94 LYS A C 1
ATOM 723 O O . LYS A 1 94 ? -46.905 30.014 -8.295 1.00 28.03 94 LYS A O 1
ATOM 728 N N . THR A 1 95 ? -48.165 31.883 -8.292 1.00 25.06 95 THR A N 1
ATOM 729 C CA . THR A 1 95 ? -48.032 32.381 -6.915 1.00 25.06 95 THR A CA 1
ATOM 730 C C . THR A 1 95 ? -49.122 31.785 -6.028 1.00 25.06 95 THR A C 1
ATOM 732 O O . THR A 1 95 ? -50.255 31.777 -6.492 1.00 25.06 95 THR A O 1
ATOM 735 N N . ILE A 1 96 ? -48.832 31.441 -4.762 1.00 28.83 96 ILE A N 1
ATOM 736 C CA . ILE A 1 96 ? -49.706 31.717 -3.596 1.00 28.83 96 ILE A CA 1
ATOM 737 C C . ILE A 1 96 ? -48.815 31.998 -2.362 1.00 28.83 96 ILE A C 1
ATOM 739 O O . ILE A 1 96 ? -47.956 31.195 -2.006 1.00 28.83 96 ILE A O 1
ATOM 743 N N . GLN A 1 97 ? -49.006 33.173 -1.752 1.00 27.06 97 GLN A N 1
ATOM 744 C CA . GLN A 1 97 ? -48.459 33.623 -0.461 1.00 27.06 97 GLN A CA 1
ATOM 745 C C . GLN A 1 97 ? -49.173 32.934 0.717 1.00 27.06 97 GLN A C 1
ATOM 747 O O . GLN A 1 97 ? -50.336 32.600 0.560 1.00 27.06 97 GLN A O 1
ATOM 752 N N . THR A 1 98 ? -48.542 32.852 1.903 1.00 25.95 98 THR A N 1
ATOM 753 C CA . THR A 1 98 ? -49.021 33.515 3.150 1.00 25.95 98 THR A CA 1
ATOM 754 C C . THR A 1 98 ? -48.152 33.191 4.383 1.00 25.95 98 THR A C 1
ATOM 756 O O . THR A 1 98 ? -48.036 32.048 4.803 1.00 25.95 98 THR A O 1
ATOM 759 N N . THR A 1 99 ? -47.558 34.253 4.942 1.00 25.94 99 THR A N 1
ATOM 760 C CA . THR A 1 99 ? -47.467 34.671 6.365 1.00 25.94 99 THR A CA 1
ATOM 761 C C . THR A 1 99 ? -47.208 33.693 7.533 1.00 25.94 99 THR A C 1
ATOM 763 O O . THR A 1 99 ? -48.020 32.836 7.856 1.00 25.94 99 THR A O 1
ATOM 766 N N . LYS A 1 100 ? -46.134 34.029 8.277 1.00 32.88 100 LYS A N 1
ATOM 767 C CA . LYS A 1 100 ? -45.929 34.047 9.750 1.00 32.88 100 LYS A CA 1
ATOM 768 C C . LYS A 1 100 ? -46.975 33.361 10.652 1.00 32.88 100 LYS A C 1
ATOM 770 O O . LYS A 1 100 ? -48.113 33.809 10.724 1.00 32.88 100 LYS A O 1
ATOM 775 N N . SER A 1 101 ? -46.501 32.503 11.562 1.00 25.33 101 SER A N 1
ATOM 776 C CA . SER A 1 101 ? -47.052 32.426 12.924 1.00 25.33 101 SER A CA 1
ATOM 777 C C . SER A 1 101 ? -46.030 31.874 13.922 1.00 25.33 101 SER A C 1
ATOM 779 O O . SER A 1 101 ? -45.421 30.833 13.704 1.00 25.33 101 SER A O 1
ATOM 781 N N . SER A 1 102 ? -45.844 32.622 15.006 1.00 30.08 102 SER A N 1
ATOM 782 C CA . SER A 1 102 ? -45.061 32.284 16.192 1.00 30.08 102 SER A CA 1
ATOM 783 C C . SER A 1 102 ? -45.961 31.541 17.180 1.00 30.08 102 SER A C 1
ATOM 785 O O . SER A 1 102 ? -47.089 31.983 17.403 1.00 30.08 102 SER A O 1
ATOM 787 N N . ARG A 1 103 ? -45.478 30.466 17.815 1.00 29.28 103 ARG A N 1
ATOM 788 C CA . ARG A 1 103 ? -46.060 29.954 19.067 1.00 29.28 103 ARG A CA 1
ATOM 789 C C . ARG A 1 103 ? -44.970 29.541 20.052 1.00 29.28 103 ARG A C 1
ATOM 791 O O . ARG A 1 103 ? -44.190 28.629 19.813 1.00 29.28 103 ARG A O 1
ATOM 798 N N . ARG A 1 104 ? -44.981 30.260 21.171 1.00 29.58 104 ARG A N 1
ATOM 799 C CA . ARG A 1 104 ? -44.440 29.934 22.495 1.00 29.58 104 ARG A CA 1
ATOM 800 C C . ARG A 1 104 ? -45.537 29.163 23.258 1.00 29.58 104 ARG A C 1
ATOM 802 O O . ARG A 1 104 ? -46.693 29.483 23.011 1.00 29.58 104 ARG A O 1
ATOM 809 N N . PHE A 1 105 ? -45.191 28.219 24.142 1.00 27.28 105 PHE A N 1
ATOM 810 C CA . PHE A 1 105 ? -45.882 27.802 25.398 1.00 27.28 105 PHE A CA 1
ATOM 811 C C . PHE A 1 105 ? -45.143 26.542 25.936 1.00 27.28 105 PHE A C 1
ATOM 813 O O . PHE A 1 105 ? -45.068 25.554 25.218 1.00 27.28 105 PHE A O 1
ATOM 820 N N . THR A 1 106 ? -44.257 26.644 26.942 1.00 28.58 106 THR A N 1
ATOM 821 C CA . THR A 1 106 ? -44.425 26.518 28.423 1.00 28.58 106 THR A CA 1
ATOM 822 C C . THR A 1 106 ? -44.717 25.114 28.968 1.00 28.58 106 THR A C 1
ATOM 824 O O . THR A 1 106 ? -45.746 24.546 28.625 1.00 28.58 106 THR A O 1
ATOM 827 N N . SER A 1 107 ? -43.887 24.684 29.929 1.00 26.48 107 SER A N 1
ATOM 828 C CA . SER A 1 107 ? -44.177 23.983 31.211 1.00 26.48 107 SER A CA 1
ATOM 829 C C . SER A 1 107 ? -42.887 23.250 31.619 1.00 26.48 107 SER A C 1
ATOM 831 O O . SER A 1 107 ? -42.231 22.711 30.737 1.00 26.48 107 SER A O 1
ATOM 833 N N . SER A 1 108 ? -42.407 23.126 32.854 1.00 26.92 108 SER A N 1
ATOM 834 C CA . SER A 1 108 ? -42.857 23.395 34.232 1.00 26.92 108 SER A CA 1
ATOM 835 C C . SER A 1 108 ? -41.660 22.955 35.116 1.00 26.92 108 SER A C 1
ATOM 837 O O . SER A 1 108 ? -41.010 21.977 34.756 1.00 26.92 108 SER A O 1
ATOM 839 N N . SER A 1 109 ? -41.166 23.748 36.081 1.00 29.95 109 SER A N 1
ATOM 840 C CA . SER A 1 109 ? -41.364 23.572 37.549 1.00 29.95 109 SER A CA 1
ATOM 841 C C . SER A 1 109 ? -41.078 22.143 38.083 1.00 29.95 109 SER A C 1
ATOM 843 O O . SER A 1 109 ? -41.611 21.196 37.526 1.00 29.95 109 SER A O 1
ATOM 845 N N . SER A 1 110 ? -40.345 21.843 39.169 1.00 28.77 110 SER A N 1
ATOM 846 C CA . SER A 1 110 ? -39.733 22.586 40.291 1.00 28.77 110 SER A CA 1
ATOM 847 C C . SER A 1 110 ? -38.874 21.622 41.161 1.00 28.77 110 SER A C 1
ATOM 849 O O . SER A 1 110 ? -39.039 20.411 41.040 1.00 28.77 110 SER A O 1
ATOM 851 N N . CYS A 1 111 ? -38.119 22.193 42.126 1.00 28.83 111 CYS A N 1
ATOM 852 C CA . CYS A 1 111 ? -37.663 21.632 43.430 1.00 28.83 111 CYS A CA 1
ATOM 853 C C . CYS A 1 111 ? -36.367 20.773 43.412 1.00 28.83 111 CYS A C 1
ATOM 855 O O . CYS A 1 111 ? -36.237 19.889 42.583 1.00 28.83 111 CYS A O 1
ATOM 857 N N . SER A 1 112 ? -35.342 20.948 44.265 1.00 29.97 112 SER A N 1
ATOM 858 C CA . SER A 1 112 ? -35.251 21.504 45.629 1.00 29.97 112 SER A CA 1
ATOM 859 C C . SER A 1 112 ? -33.837 22.020 45.966 1.00 29.97 112 SER A C 1
ATOM 861 O O . SER A 1 112 ? -32.844 21.590 45.389 1.00 29.97 112 SER A O 1
ATOM 863 N N . ALA A 1 113 ? -33.785 22.928 46.942 1.00 33.38 113 ALA A N 1
ATOM 864 C CA . ALA A 1 113 ? -32.610 23.565 47.540 1.00 33.38 113 ALA A CA 1
ATOM 865 C C . ALA A 1 113 ? -31.763 22.633 48.435 1.00 33.38 113 ALA A C 1
ATOM 867 O O . ALA A 1 113 ? -32.316 21.697 48.998 1.00 33.38 113 ALA A O 1
ATOM 868 N N . THR A 1 114 ? -30.481 22.970 48.665 1.00 32.59 114 THR A N 1
ATOM 869 C CA . THR A 1 114 ? -29.982 23.488 49.965 1.00 32.59 114 THR A CA 1
ATOM 870 C C . THR A 1 114 ? -28.502 23.906 49.928 1.00 32.59 114 THR A C 1
ATOM 872 O O . THR A 1 114 ? -27.657 23.134 49.500 1.00 32.59 114 THR A O 1
ATOM 875 N N . LYS A 1 115 ? -28.260 25.077 50.541 1.00 31.11 115 LYS A N 1
ATOM 876 C CA . LYS A 1 115 ? -27.097 25.541 51.328 1.00 31.11 115 LYS A CA 1
ATOM 877 C C . LYS A 1 115 ? -25.740 25.829 50.664 1.00 31.11 115 LYS A C 1
ATOM 879 O O . LYS A 1 115 ? -25.039 24.950 50.186 1.00 31.11 115 LYS A O 1
ATOM 884 N N . ASN A 1 116 ? -25.378 27.107 50.808 1.00 37.84 116 ASN A N 1
ATOM 885 C CA . ASN A 1 116 ? -24.032 27.669 50.786 1.00 37.84 116 ASN A CA 1
ATOM 886 C C . ASN A 1 116 ? -23.116 26.958 51.791 1.00 37.84 116 ASN A C 1
ATOM 888 O O . ASN A 1 116 ? -23.535 26.756 52.928 1.00 37.84 116 ASN A O 1
ATOM 892 N N . ASP A 1 117 ? -21.862 26.747 51.405 1.00 32.47 117 ASP A N 1
ATOM 893 C CA . ASP A 1 117 ? -20.734 27.207 52.208 1.00 32.47 117 ASP A CA 1
ATOM 894 C C . ASP A 1 117 ? -19.635 27.705 51.267 1.00 32.47 117 ASP A C 1
ATOM 896 O O . ASP A 1 117 ? -19.259 27.069 50.284 1.00 32.47 117 ASP A O 1
ATOM 900 N N . SER A 1 118 ? -19.221 28.930 51.545 1.00 40.50 118 SER A N 1
ATOM 901 C CA . SER A 1 118 ? -18.080 29.623 50.980 1.00 40.50 118 SER A CA 1
ATOM 902 C C . SER A 1 118 ? -16.799 28.945 51.444 1.00 40.50 118 SER A C 1
ATOM 904 O O . SER A 1 118 ? -16.533 28.936 52.644 1.00 40.50 118 SER A O 1
ATOM 906 N N . ASP A 1 119 ? -15.995 28.454 50.502 1.00 35.56 119 ASP A N 1
ATOM 907 C CA . ASP A 1 119 ? -14.567 28.294 50.739 1.00 35.56 119 ASP A CA 1
ATOM 908 C C . ASP A 1 119 ? -13.766 28.916 49.596 1.00 35.56 119 ASP A C 1
ATOM 910 O O . ASP A 1 119 ? -14.028 28.744 48.402 1.00 35.56 119 ASP A O 1
ATOM 914 N N . GLU A 1 120 ? -12.836 29.746 50.027 1.00 41.16 120 GLU A N 1
ATOM 915 C CA . GLU A 1 120 ? -12.044 30.675 49.260 1.00 41.16 120 GLU A CA 1
ATOM 916 C C . GLU A 1 120 ? -10.759 29.947 48.873 1.00 41.16 120 GLU A C 1
ATOM 918 O O . GLU A 1 120 ? -9.790 29.884 49.620 1.00 41.16 120 GLU A O 1
ATOM 923 N N . GLY A 1 121 ? -10.759 29.360 47.680 1.00 32.56 121 GLY A N 1
ATOM 924 C CA . GLY A 1 121 ? -9.598 28.691 47.112 1.00 32.56 121 GLY A CA 1
ATOM 925 C C . GLY A 1 121 ? -9.534 28.972 45.626 1.00 32.56 121 GLY A C 1
ATOM 926 O O . GLY A 1 121 ? -9.964 28.157 44.817 1.00 32.56 121 GLY A O 1
ATOM 927 N N . ARG A 1 122 ? -9.020 30.149 45.255 1.00 37.53 122 ARG A N 1
ATOM 928 C CA . ARG A 1 122 ? -8.746 30.532 43.863 1.00 37.53 122 ARG A CA 1
ATOM 929 C C . ARG A 1 122 ? -7.571 29.705 43.331 1.00 37.53 122 ARG A C 1
ATOM 931 O O . ARG A 1 122 ? -6.447 30.191 43.218 1.00 37.53 122 ARG A O 1
ATOM 938 N N . GLY A 1 123 ? -7.857 28.437 43.047 1.00 34.53 123 GLY A N 1
ATOM 939 C CA . GLY A 1 123 ? -7.079 27.564 42.185 1.00 34.53 123 GLY A CA 1
ATOM 940 C C . GLY A 1 123 ? -7.172 28.099 40.765 1.00 34.53 123 GLY A C 1
ATOM 941 O O . GLY A 1 123 ? -8.248 28.215 40.189 1.00 34.53 123 GLY A O 1
ATOM 942 N N . ARG A 1 124 ? -6.020 28.532 40.281 1.00 38.34 124 ARG A N 1
ATOM 943 C CA . ARG A 1 124 ? -5.733 29.043 38.949 1.00 38.34 124 ARG A CA 1
ATOM 944 C C . ARG A 1 124 ? -6.146 28.011 37.893 1.00 38.34 124 ARG A C 1
ATOM 946 O O . ARG A 1 124 ? -5.535 26.959 37.842 1.00 38.34 124 ARG A O 1
ATOM 953 N N . ASP A 1 125 ? -7.166 28.351 37.109 1.00 40.50 125 ASP A N 1
ATOM 954 C CA . ASP A 1 125 ? -7.406 27.971 35.712 1.00 40.50 125 ASP A CA 1
ATOM 955 C C . ASP A 1 125 ? -6.624 26.738 35.199 1.00 40.50 125 ASP A C 1
ATOM 957 O O . ASP A 1 125 ? -5.657 26.884 34.456 1.00 40.50 125 ASP A O 1
ATOM 961 N N . ASP A 1 126 ? -7.081 25.530 35.543 1.00 44.38 126 ASP A N 1
ATOM 962 C CA . ASP A 1 126 ? -6.720 24.280 34.843 1.00 44.38 126 ASP A CA 1
ATOM 963 C C . ASP A 1 126 ? -7.830 23.887 33.837 1.00 44.38 126 ASP A C 1
ATOM 965 O O . ASP A 1 126 ? -8.109 22.716 33.587 1.00 44.38 126 ASP A O 1
ATOM 969 N N . ASP A 1 127 ? -8.482 24.893 33.247 1.00 45.50 127 ASP A N 1
ATOM 970 C CA . ASP A 1 127 ? -9.562 24.776 32.256 1.00 45.50 127 ASP A CA 1
ATOM 971 C C . ASP A 1 127 ? -9.009 24.599 30.821 1.00 45.50 127 ASP A C 1
ATOM 973 O O . ASP A 1 127 ? -9.509 25.166 29.847 1.00 45.50 127 ASP A O 1
ATOM 977 N N . GLU A 1 128 ? -7.949 23.798 30.660 1.00 43.59 128 GLU A N 1
ATOM 978 C CA . GLU A 1 128 ? -7.425 23.414 29.345 1.00 43.59 128 GLU A CA 1
ATOM 979 C C . GLU A 1 128 ? -7.654 21.922 29.057 1.00 43.59 128 GLU A C 1
ATOM 981 O O . GLU A 1 128 ? -6.799 21.058 29.236 1.00 43.59 128 GLU A O 1
ATOM 986 N N . ASN A 1 129 ? -8.824 21.677 28.456 1.00 41.41 129 ASN A N 1
ATOM 987 C CA . ASN A 1 129 ? -9.075 20.626 27.468 1.00 41.41 129 ASN A CA 1
ATOM 988 C C . ASN A 1 129 ? -9.234 19.189 27.997 1.00 41.41 129 ASN A C 1
ATOM 990 O O . ASN A 1 129 ? -8.566 18.260 27.531 1.00 41.41 129 ASN A O 1
ATOM 994 N N . GLU A 1 130 ? -10.233 18.954 28.853 1.00 50.38 130 GLU A N 1
ATOM 995 C CA . GLU A 1 130 ? -10.860 17.631 28.930 1.00 50.38 130 GLU A CA 1
ATOM 996 C C . GLU A 1 130 ? -11.647 17.402 27.624 1.00 50.38 130 GLU A C 1
ATOM 998 O O . GLU A 1 130 ? -12.845 17.660 27.514 1.00 50.38 130 GLU A O 1
ATOM 1003 N N . LYS A 1 131 ? -10.922 17.019 26.564 1.00 54.41 131 LYS A N 1
ATOM 1004 C CA . LYS A 1 131 ? -11.447 16.709 25.228 1.00 54.41 131 LYS A CA 1
ATOM 1005 C C . LYS A 1 131 ? -12.583 15.695 25.412 1.00 54.41 131 LYS A C 1
ATOM 1007 O O . LYS A 1 131 ? -12.317 14.520 25.668 1.00 54.41 131 LYS A O 1
ATOM 1012 N N . GLN A 1 132 ? -13.832 16.163 25.353 1.00 56.47 132 GLN A N 1
ATOM 1013 C CA . GLN A 1 132 ? -15.023 15.368 25.648 1.00 56.47 132 GLN A CA 1
ATOM 1014 C C . GLN A 1 132 ? -14.948 14.054 24.859 1.00 56.47 132 GLN A C 1
ATOM 1016 O O . GLN A 1 132 ? -14.862 14.058 23.630 1.00 56.47 132 GLN A O 1
ATOM 1021 N N . LYS A 1 133 ? -14.866 12.929 25.574 1.00 71.00 133 LYS A N 1
ATOM 1022 C CA . LYS A 1 133 ? -14.543 11.634 24.972 1.00 71.00 133 LYS A CA 1
ATOM 1023 C C . LYS A 1 133 ? -15.709 11.195 24.085 1.00 71.00 133 LYS A C 1
ATOM 1025 O O . LYS A 1 133 ? -16.771 10.850 24.593 1.00 71.00 133 LYS A O 1
ATOM 1030 N N . GLU A 1 134 ? -15.527 11.250 22.767 1.00 85.25 134 GLU A N 1
ATOM 1031 C CA . GLU A 1 134 ? -16.551 10.821 21.810 1.00 85.25 134 GLU A CA 1
ATOM 1032 C C . GLU A 1 134 ? -16.688 9.291 21.863 1.00 85.25 134 GLU A C 1
ATOM 1034 O O . GLU A 1 134 ? -15.706 8.556 21.700 1.00 85.25 134 GLU A O 1
ATOM 1039 N N . TYR A 1 135 ? -17.909 8.820 22.122 1.00 88.06 135 TYR A N 1
ATOM 1040 C CA . TYR A 1 135 ? -18.259 7.403 22.128 1.00 88.06 135 TYR A CA 1
ATOM 1041 C C . TYR A 1 135 ? -18.894 7.027 20.792 1.00 88.06 135 TYR A C 1
ATOM 1043 O O . TYR A 1 135 ? -19.813 7.690 20.312 1.00 88.06 135 TYR A O 1
ATOM 1051 N N . TYR A 1 136 ? -18.401 5.944 20.203 1.00 90.31 136 TYR A N 1
ATOM 1052 C CA . TYR A 1 136 ? -18.908 5.366 18.969 1.00 90.31 136 TYR A CA 1
ATOM 1053 C C . TYR A 1 136 ? -19.606 4.046 19.268 1.00 90.31 136 TYR A C 1
ATOM 1055 O O . TYR A 1 136 ? -19.108 3.227 20.042 1.00 90.31 136 TYR A O 1
ATOM 1063 N N . GLU A 1 137 ? -20.740 3.828 18.614 1.00 91.06 137 GLU A N 1
ATOM 1064 C CA . GLU A 1 137 ? -21.469 2.569 18.683 1.00 91.06 137 GLU A CA 1
ATOM 1065 C C . GLU A 1 137 ? -20.835 1.556 17.720 1.00 91.06 137 GLU A C 1
ATOM 1067 O O . GLU A 1 137 ? -20.790 1.786 16.510 1.00 91.06 137 GLU A O 1
ATOM 1072 N N . GLY A 1 138 ? -20.304 0.459 18.259 1.00 89.62 138 GLY A N 1
ATOM 1073 C CA . GLY A 1 138 ? -19.758 -0.659 17.492 1.00 89.62 138 GLY A CA 1
ATOM 1074 C C . GLY A 1 138 ? -20.717 -1.848 17.405 1.00 89.62 138 GLY A C 1
ATOM 1075 O O . GLY A 1 138 ? -21.777 -1.885 18.040 1.00 89.62 138 GLY A O 1
ATOM 1076 N N . LEU A 1 139 ? -20.318 -2.854 16.630 1.00 88.06 139 LEU A N 1
ATOM 1077 C CA . LEU A 1 139 ? -21.044 -4.109 16.459 1.00 88.06 139 LEU A CA 1
ATOM 1078 C C . LEU A 1 139 ? -21.184 -4.850 17.795 1.00 88.06 139 LEU A C 1
ATOM 1080 O O . LEU A 1 139 ? -22.290 -5.233 18.163 1.00 88.06 139 LEU A O 1
ATOM 1084 N N . TYR A 1 140 ? -20.087 -4.976 18.547 1.00 87.19 140 TYR A N 1
ATOM 1085 C CA . TYR A 1 140 ? -20.042 -5.731 19.805 1.00 87.19 140 TYR A CA 1
ATOM 1086 C C . TYR A 1 140 ? -20.085 -4.848 21.061 1.00 87.19 140 TYR A C 1
ATOM 1088 O O . TYR A 1 140 ? -20.096 -5.368 22.171 1.00 87.19 140 TYR A O 1
ATOM 1096 N N . GLY A 1 141 ? -20.108 -3.520 20.917 1.00 89.56 141 GLY A N 1
ATOM 1097 C CA . GLY A 1 141 ? -20.161 -2.603 22.056 1.00 89.56 141 GLY A CA 1
ATOM 1098 C C . GLY A 1 141 ? -19.713 -1.185 21.728 1.00 89.56 141 GLY A C 1
ATOM 1099 O O . GLY A 1 141 ? -19.275 -0.892 20.613 1.00 89.56 141 GLY A O 1
ATOM 1100 N N . THR A 1 142 ? -19.808 -0.303 22.719 1.00 90.94 142 THR A N 1
ATOM 1101 C CA . THR A 1 142 ? -19.338 1.082 22.588 1.00 90.94 142 THR A CA 1
ATOM 1102 C C . THR A 1 142 ? -17.815 1.145 22.641 1.00 90.94 142 THR A C 1
ATOM 1104 O O . THR A 1 142 ? -17.157 0.386 23.356 1.00 90.94 142 THR A O 1
ATOM 1107 N N . TRP A 1 143 ? -17.220 2.060 21.882 1.00 91.25 143 TRP A N 1
ATOM 1108 C CA . TRP A 1 143 ? -15.775 2.259 21.875 1.00 91.25 143 TRP A CA 1
ATOM 1109 C C . TRP A 1 143 ? -15.405 3.724 21.676 1.00 91.25 143 TRP A C 1
ATOM 1111 O O . TRP A 1 143 ? -16.180 4.529 21.172 1.00 91.25 143 TRP A O 1
ATOM 1121 N N . THR A 1 144 ? -14.188 4.081 22.078 1.00 91.94 144 THR A N 1
ATOM 1122 C CA . THR A 1 144 ? -13.684 5.460 22.006 1.00 91.94 144 THR A CA 1
ATOM 1123 C C . THR A 1 144 ? -12.341 5.503 21.299 1.00 91.94 144 THR A C 1
ATOM 1125 O O . THR A 1 144 ? -11.541 4.566 21.414 1.00 91.94 144 THR A O 1
ATOM 1128 N N . VAL A 1 145 ? -12.044 6.612 20.632 1.00 92.25 145 VAL A N 1
ATOM 1129 C CA . VAL A 1 145 ? -10.707 6.895 20.094 1.00 92.25 145 VAL A CA 1
ATOM 1130 C C . VAL A 1 145 ? -9.835 7.482 21.208 1.00 92.25 145 VAL A C 1
ATOM 1132 O O . VAL A 1 145 ? -10.255 8.383 21.925 1.00 92.25 145 VAL A O 1
ATOM 1135 N N . THR A 1 146 ? -8.636 6.931 21.393 1.00 91.25 146 THR A N 1
ATOM 1136 C CA . THR A 1 146 ? -7.636 7.419 22.349 1.00 91.25 146 THR A CA 1
ATOM 1137 C C . THR A 1 146 ? -6.568 8.222 21.610 1.00 91.25 146 THR A C 1
ATOM 1139 O O . THR A 1 146 ? -6.358 8.032 20.411 1.00 91.25 146 THR A O 1
ATOM 1142 N N . SER A 1 147 ? -5.826 9.067 22.327 1.00 91.62 147 SER A N 1
ATOM 1143 C CA . SER A 1 147 ? -4.725 9.853 21.748 1.00 91.62 147 SER A CA 1
ATOM 1144 C C . SER A 1 147 ? -3.642 8.981 21.102 1.00 91.62 147 SER A C 1
ATOM 1146 O O . SER A 1 147 ? -2.993 9.401 20.145 1.00 91.62 147 SER A O 1
ATOM 1148 N N . ARG A 1 148 ? -3.460 7.744 21.587 1.00 91.94 148 ARG A N 1
ATOM 1149 C CA . ARG A 1 148 ? -2.544 6.777 20.974 1.00 91.94 148 ARG A CA 1
ATOM 1150 C C . ARG A 1 148 ? -3.029 6.340 19.595 1.00 91.94 148 ARG A C 1
ATOM 1152 O O . ARG A 1 148 ? -2.220 6.274 18.677 1.00 91.94 148 ARG A O 1
ATOM 1159 N N . ASP A 1 149 ? -4.326 6.088 19.430 1.00 91.81 149 ASP A N 1
ATOM 1160 C CA . ASP A 1 149 ? -4.862 5.711 18.119 1.00 91.81 149 ASP A CA 1
ATOM 1161 C C . ASP A 1 149 ? -4.798 6.885 17.142 1.00 91.81 149 ASP A C 1
ATOM 1163 O O . ASP A 1 149 ? -4.491 6.688 15.969 1.00 91.81 149 ASP A O 1
ATOM 1167 N N . GLU A 1 150 ? -5.037 8.114 17.620 1.00 93.25 150 GLU A N 1
ATOM 1168 C CA . GLU A 1 150 ? -4.837 9.314 16.802 1.00 93.25 150 GLU A CA 1
ATOM 1169 C C . GLU A 1 150 ? -3.392 9.367 16.283 1.00 93.25 150 GLU A C 1
ATOM 1171 O O . GLU A 1 150 ? -3.176 9.530 15.081 1.00 93.25 150 GLU A O 1
ATOM 1176 N N . LEU A 1 151 ? -2.402 9.157 17.158 1.00 94.56 151 LEU A N 1
ATOM 1177 C CA . LEU A 1 151 ? -0.990 9.138 16.776 1.00 94.56 151 LEU A CA 1
ATOM 1178 C C . LEU A 1 151 ? -0.671 8.021 15.772 1.00 94.56 151 LEU A C 1
ATOM 1180 O O . LEU A 1 151 ? 0.046 8.264 14.799 1.00 94.56 151 LEU A O 1
ATOM 1184 N N . GLU A 1 152 ? -1.191 6.811 15.982 1.00 94.44 152 GLU A N 1
ATOM 1185 C CA . GLU A 1 152 ? -0.974 5.672 15.083 1.00 94.44 152 GLU A CA 1
ATOM 1186 C C . GLU A 1 152 ? -1.577 5.928 13.693 1.00 94.44 152 GLU A C 1
ATOM 1188 O O . GLU A 1 152 ? -0.913 5.688 12.681 1.00 94.44 152 GLU A O 1
ATOM 1193 N N . VAL A 1 153 ? -2.785 6.500 13.624 1.00 95.25 153 VAL A N 1
ATOM 1194 C CA . VAL A 1 153 ? -3.434 6.877 12.360 1.00 95.25 153 VAL A CA 1
ATOM 1195 C C . VAL A 1 153 ? -2.663 7.985 11.650 1.00 95.25 153 VAL A C 1
ATOM 1197 O O . VAL A 1 153 ? -2.382 7.870 10.457 1.00 95.25 153 VAL A O 1
ATOM 1200 N N . TRP A 1 154 ? -2.273 9.048 12.353 1.00 96.81 154 TRP A N 1
ATOM 1201 C CA . TRP A 1 154 ? -1.491 10.127 11.748 1.00 96.81 154 TRP A CA 1
ATOM 1202 C C . TRP A 1 154 ? -0.130 9.639 11.251 1.00 96.81 154 TRP A C 1
ATOM 1204 O O . TRP A 1 154 ? 0.271 9.977 10.135 1.00 96.81 154 TRP A O 1
ATOM 1214 N N . SER A 1 155 ? 0.535 8.779 12.022 1.00 97.31 155 SER A N 1
ATOM 1215 C CA . SER A 1 155 ? 1.790 8.137 11.622 1.00 97.31 155 SER A CA 1
ATOM 1216 C C . SER A 1 155 ? 1.598 7.264 10.379 1.00 97.31 155 SER A C 1
ATOM 1218 O O . SER A 1 155 ? 2.404 7.331 9.452 1.00 97.31 155 SER A O 1
ATOM 1220 N N . TYR A 1 156 ? 0.497 6.507 10.302 1.00 96.88 156 TYR A N 1
ATOM 1221 C CA . TYR A 1 156 ? 0.125 5.731 9.117 1.00 96.88 156 TYR A CA 1
ATOM 1222 C C . TYR A 1 156 ? -0.065 6.625 7.882 1.00 96.88 156 TYR A C 1
ATOM 1224 O O . TYR A 1 156 ? 0.480 6.325 6.818 1.00 96.88 156 TYR A O 1
ATOM 1232 N N . ARG A 1 157 ? -0.785 7.747 8.014 1.00 97.06 157 ARG A N 1
ATOM 1233 C CA . ARG A 1 157 ? -1.018 8.699 6.914 1.00 97.06 157 ARG A CA 1
ATOM 1234 C C . ARG A 1 157 ? 0.285 9.321 6.416 1.00 97.06 157 ARG A C 1
ATOM 1236 O O . ARG A 1 157 ? 0.502 9.395 5.210 1.00 97.06 157 ARG A O 1
ATOM 1243 N N . VAL A 1 158 ? 1.174 9.721 7.326 1.00 97.94 158 VAL A N 1
ATOM 1244 C CA . VAL A 1 158 ? 2.502 10.254 6.979 1.00 97.94 158 VAL A CA 1
ATOM 1245 C C . VAL A 1 158 ? 3.357 9.196 6.282 1.00 97.94 158 VAL A C 1
ATOM 1247 O O . VAL A 1 158 ? 3.965 9.489 5.255 1.00 97.94 158 VAL A O 1
ATOM 1250 N N . ALA A 1 159 ? 3.366 7.959 6.781 1.00 98.00 159 ALA A N 1
ATOM 1251 C CA . ALA A 1 159 ? 4.101 6.856 6.169 1.00 98.00 159 ALA A CA 1
ATOM 1252 C C . ALA A 1 159 ? 3.597 6.540 4.748 1.00 98.00 159 ALA A C 1
ATOM 1254 O O . ALA A 1 159 ? 4.393 6.355 3.826 1.00 98.00 159 ALA A O 1
ATOM 1255 N N . LEU A 1 160 ? 2.277 6.561 4.540 1.00 97.12 160 LEU A N 1
ATOM 1256 C CA . LEU A 1 160 ? 1.671 6.384 3.222 1.00 97.12 160 LEU A CA 1
ATOM 1257 C C . LEU A 1 160 ? 2.004 7.543 2.269 1.00 97.12 160 LEU A C 1
ATOM 1259 O O . LEU A 1 160 ? 2.290 7.319 1.092 1.00 97.12 160 LEU A O 1
ATOM 1263 N N . SER A 1 161 ? 2.022 8.778 2.771 1.00 97.81 161 SER A N 1
ATOM 1264 C CA . SER A 1 161 ? 2.477 9.941 2.004 1.00 97.81 161 SER A CA 1
ATOM 1265 C C . SER A 1 161 ? 3.948 9.825 1.618 1.00 97.81 161 SER A C 1
ATOM 1267 O O . SER A 1 161 ? 4.297 10.115 0.477 1.00 97.81 161 SER A O 1
ATOM 1269 N N . LEU A 1 162 ? 4.807 9.338 2.520 1.00 98.12 162 LEU A N 1
ATOM 1270 C CA . LEU A 1 162 ? 6.216 9.078 2.226 1.00 98.12 162 LEU A CA 1
ATOM 1271 C C . LEU A 1 162 ? 6.374 8.016 1.130 1.00 98.12 162 LEU A C 1
ATOM 1273 O O . LEU A 1 162 ? 7.176 8.192 0.213 1.00 98.12 162 LEU A O 1
ATOM 1277 N N . ALA A 1 163 ? 5.550 6.965 1.177 1.00 98.25 163 ALA A N 1
ATOM 1278 C CA . ALA A 1 163 ? 5.490 5.952 0.132 1.00 98.25 163 ALA A CA 1
ATOM 1279 C C . ALA A 1 163 ? 5.147 6.561 -1.240 1.00 98.25 163 ALA A C 1
ATOM 1281 O O . ALA A 1 163 ? 5.818 6.291 -2.239 1.00 98.25 163 ALA A O 1
ATOM 1282 N N . CYS A 1 164 ? 4.140 7.440 -1.275 1.00 98.06 164 CYS A N 1
ATOM 1283 C CA . CYS A 1 164 ? 3.729 8.150 -2.484 1.00 98.06 164 CYS A CA 1
ATOM 1284 C C . CYS A 1 164 ? 4.811 9.116 -2.994 1.00 98.06 164 CYS A C 1
ATOM 1286 O O . CYS A 1 164 ? 5.055 9.180 -4.198 1.00 98.06 164 CYS A O 1
ATOM 1288 N N . VAL A 1 165 ? 5.482 9.851 -2.102 1.00 98.00 165 VAL A N 1
ATOM 1289 C CA . VAL A 1 165 ? 6.583 10.762 -2.457 1.00 98.00 165 VAL A CA 1
ATOM 1290 C C . VAL A 1 165 ? 7.766 9.991 -3.035 1.00 98.00 165 VAL A C 1
ATOM 1292 O O . VAL A 1 165 ? 8.320 10.410 -4.047 1.00 98.00 165 VAL A O 1
ATOM 1295 N N . GLY A 1 166 ? 8.125 8.844 -2.454 1.00 98.00 166 GLY A N 1
ATOM 1296 C CA . GLY A 1 166 ? 9.170 7.983 -3.005 1.00 98.00 166 GLY A CA 1
ATOM 1297 C C . GLY A 1 166 ? 8.829 7.475 -4.408 1.00 98.00 166 GLY A C 1
ATOM 1298 O O . GLY A 1 166 ? 9.649 7.573 -5.319 1.00 98.00 166 GLY A O 1
ATOM 1299 N N . ALA A 1 167 ? 7.591 7.025 -4.627 1.00 97.19 167 ALA A N 1
ATOM 1300 C CA . ALA A 1 167 ? 7.128 6.606 -5.950 1.00 97.19 167 ALA A CA 1
ATOM 1301 C C . ALA A 1 167 ? 7.141 7.760 -6.978 1.00 97.19 167 ALA A C 1
ATOM 1303 O O . ALA A 1 167 ? 7.607 7.582 -8.104 1.00 97.19 167 ALA A O 1
ATOM 1304 N N . LEU A 1 168 ? 6.729 8.970 -6.582 1.00 96.69 168 LEU A N 1
ATOM 1305 C CA . LEU A 1 168 ? 6.871 10.170 -7.416 1.00 96.69 168 LEU A CA 1
ATOM 1306 C C . LEU A 1 168 ? 8.336 10.501 -7.715 1.00 96.69 168 LEU A C 1
ATOM 1308 O O . LEU A 1 168 ? 8.656 10.882 -8.839 1.00 96.69 168 LEU A O 1
ATOM 1312 N N . GLY A 1 169 ? 9.228 10.335 -6.738 1.00 96.62 169 GLY A N 1
ATOM 1313 C CA . GLY A 1 169 ? 10.666 10.528 -6.911 1.00 96.62 169 GLY A CA 1
ATOM 1314 C C . GLY A 1 169 ? 11.266 9.569 -7.942 1.00 96.62 169 GLY A C 1
ATOM 1315 O O . GLY A 1 169 ? 12.105 9.987 -8.735 1.00 96.62 169 GLY A O 1
ATOM 1316 N N . VAL A 1 170 ? 10.782 8.322 -8.009 1.00 96.25 170 VAL A N 1
ATOM 1317 C CA . VAL A 1 170 ? 11.162 7.358 -9.059 1.00 96.25 170 VAL A CA 1
ATOM 1318 C C . VAL A 1 170 ? 10.743 7.863 -10.440 1.00 96.25 170 VAL A C 1
ATOM 1320 O O . VAL A 1 170 ? 11.573 7.921 -11.346 1.00 96.25 170 VAL A O 1
ATOM 1323 N N . VAL A 1 171 ? 9.482 8.282 -10.597 1.00 94.75 171 VAL A N 1
ATOM 1324 C CA . VAL A 1 171 ? 8.962 8.812 -11.872 1.00 94.75 171 VAL A CA 1
ATOM 1325 C C . VAL A 1 171 ? 9.712 10.074 -12.293 1.00 94.75 171 VAL A C 1
ATOM 1327 O O . VAL A 1 171 ? 10.084 10.223 -13.456 1.00 94.75 171 VAL A O 1
ATOM 1330 N N . PHE A 1 172 ? 9.964 10.984 -11.353 1.00 94.88 172 PHE A N 1
ATOM 1331 C CA . PHE A 1 172 ? 10.683 12.224 -11.616 1.00 94.88 172 PHE A CA 1
ATOM 1332 C C . PHE A 1 172 ? 12.158 11.977 -11.959 1.00 94.88 172 PHE A C 1
ATOM 1334 O O . PHE A 1 172 ? 12.683 12.592 -12.889 1.00 94.88 172 PHE A O 1
ATOM 1341 N N . GLY A 1 173 ? 12.823 11.061 -11.250 1.00 93.94 173 GLY A N 1
ATOM 1342 C CA . GLY A 1 173 ? 14.198 10.647 -11.534 1.00 93.94 173 GLY A CA 1
ATOM 1343 C C . GLY A 1 173 ? 14.339 10.087 -12.948 1.00 93.94 173 GLY A C 1
ATOM 1344 O O . GLY A 1 173 ? 15.195 10.539 -13.705 1.00 93.94 173 GLY A O 1
ATOM 1345 N N . ASP A 1 174 ? 13.428 9.201 -13.350 1.00 92.44 174 ASP A N 1
ATOM 1346 C CA . ASP A 1 174 ? 13.404 8.633 -14.701 1.00 92.44 174 ASP A CA 1
ATOM 1347 C C . ASP A 1 174 ? 13.102 9.683 -15.786 1.00 92.44 174 ASP A C 1
ATOM 1349 O O . ASP A 1 174 ? 13.784 9.757 -16.811 1.00 92.44 174 ASP A O 1
ATOM 1353 N N . ALA A 1 175 ? 12.107 10.546 -15.557 1.00 91.56 175 ALA A N 1
ATOM 1354 C CA . ALA A 1 175 ? 11.717 11.579 -16.517 1.00 91.56 175 ALA A CA 1
ATOM 1355 C C . ALA A 1 175 ? 12.806 12.648 -16.714 1.00 91.56 175 ALA A C 1
ATOM 1357 O O . ALA A 1 175 ? 13.000 13.137 -17.829 1.00 91.56 175 ALA A O 1
ATOM 1358 N N . SER A 1 176 ? 13.529 12.999 -15.646 1.00 93.19 176 SER A N 1
ATOM 1359 C CA . SER A 1 176 ? 14.649 13.949 -15.684 1.00 93.19 176 SER A CA 1
ATOM 1360 C C . SER A 1 176 ? 15.964 13.328 -16.170 1.00 93.19 176 SER A C 1
ATOM 1362 O O . SER A 1 176 ? 16.908 14.059 -16.469 1.00 93.19 176 SER A O 1
ATOM 1364 N N . GLY A 1 177 ? 16.039 11.995 -16.275 1.00 90.00 177 GLY A N 1
ATOM 1365 C CA . GLY A 1 177 ? 17.273 11.265 -16.571 1.00 90.00 177 GLY A CA 1
ATOM 1366 C C . GLY A 1 177 ? 18.281 11.272 -15.417 1.00 90.00 177 GLY A C 1
ATOM 1367 O O . GLY A 1 177 ? 19.460 10.988 -15.633 1.00 90.00 177 GLY A O 1
ATOM 1368 N N . ASN A 1 178 ? 17.843 11.618 -14.203 1.00 91.00 178 ASN A N 1
ATOM 1369 C CA . ASN A 1 178 ? 18.661 11.585 -13.000 1.00 91.00 178 ASN A CA 1
ATOM 1370 C C . ASN A 1 178 ? 18.570 10.207 -12.329 1.00 91.00 178 ASN A C 1
ATOM 1372 O O . ASN A 1 178 ? 17.906 10.026 -11.306 1.00 91.00 178 ASN A O 1
ATOM 1376 N N . GLU A 1 179 ? 19.271 9.232 -12.908 1.00 86.94 179 GLU A N 1
ATOM 1377 C CA . GLU A 1 179 ? 19.319 7.844 -12.420 1.00 86.94 179 GLU A CA 1
ATOM 1378 C C . GLU A 1 179 ? 19.768 7.736 -10.952 1.00 86.94 179 GLU A C 1
ATOM 1380 O O . GLU A 1 179 ? 19.325 6.846 -10.227 1.00 86.94 179 GLU A O 1
ATOM 1385 N N . ALA A 1 180 ? 20.591 8.678 -10.473 1.00 89.19 180 ALA A N 1
ATOM 1386 C CA . ALA A 1 180 ? 21.062 8.697 -9.089 1.00 89.19 180 ALA A CA 1
ATOM 1387 C C . ALA A 1 180 ? 19.926 8.916 -8.073 1.00 89.19 180 ALA A C 1
ATOM 1389 O O . ALA A 1 180 ? 20.050 8.506 -6.921 1.00 89.19 180 ALA A O 1
ATOM 1390 N N . MET A 1 181 ? 18.809 9.526 -8.485 1.00 92.75 181 MET A N 1
ATOM 1391 C CA . MET A 1 181 ? 17.638 9.726 -7.625 1.00 92.75 181 MET A CA 1
ATOM 1392 C C . MET A 1 181 ? 16.696 8.520 -7.590 1.00 92.75 181 MET A C 1
ATOM 1394 O O . MET A 1 181 ? 15.924 8.393 -6.639 1.00 92.75 181 MET A O 1
ATOM 1398 N N . VAL A 1 182 ? 16.747 7.632 -8.586 1.00 94.31 182 VAL A N 1
ATOM 1399 C CA . VAL A 1 182 ? 15.760 6.555 -8.766 1.00 94.31 182 VAL A CA 1
ATOM 1400 C C . VAL A 1 182 ? 15.813 5.551 -7.614 1.00 94.31 182 VAL A C 1
ATOM 1402 O O . VAL A 1 182 ? 14.807 5.345 -6.937 1.00 94.31 182 VAL A O 1
ATOM 1405 N N . ASN A 1 183 ? 16.983 4.967 -7.338 1.00 95.25 183 ASN A N 1
ATOM 1406 C CA . ASN A 1 183 ? 17.121 3.960 -6.280 1.00 95.25 183 ASN A CA 1
ATOM 1407 C C . ASN A 1 183 ? 16.821 4.531 -4.877 1.00 95.25 183 ASN A C 1
ATOM 1409 O O . ASN A 1 183 ? 16.028 3.917 -4.159 1.00 95.25 183 ASN A O 1
ATOM 1413 N N . PRO A 1 184 ? 17.363 5.701 -4.469 1.00 96.19 184 PRO A N 1
ATOM 1414 C CA . PRO A 1 184 ? 17.004 6.306 -3.186 1.00 96.19 184 PRO A CA 1
ATOM 1415 C C . PRO A 1 184 ? 15.506 6.588 -3.057 1.00 96.19 184 PRO A C 1
ATOM 1417 O O . PRO A 1 184 ? 14.919 6.287 -2.021 1.00 96.19 184 PRO A O 1
ATOM 1420 N N . SER A 1 185 ? 14.867 7.102 -4.114 1.00 97.44 185 SER A N 1
ATOM 1421 C CA . SER A 1 185 ? 13.425 7.381 -4.105 1.00 97.44 185 SER A CA 1
ATOM 1422 C C . SER A 1 185 ? 12.599 6.100 -3.989 1.00 97.44 185 SER A C 1
ATOM 1424 O O . SER A 1 185 ? 11.627 6.061 -3.237 1.00 97.44 185 SER A O 1
ATOM 1426 N N . TYR A 1 186 ? 13.017 5.028 -4.669 1.00 97.38 186 TYR A N 1
ATOM 1427 C CA . TYR A 1 186 ? 12.380 3.719 -4.557 1.00 97.38 186 TYR A CA 1
ATOM 1428 C C . TYR A 1 186 ? 12.415 3.199 -3.116 1.00 97.38 186 TYR A C 1
ATOM 1430 O O . TYR A 1 186 ? 11.376 2.826 -2.576 1.00 97.38 186 TYR A O 1
ATOM 1438 N N . PHE A 1 187 ? 13.579 3.222 -2.459 1.00 97.75 187 PHE A N 1
ATOM 1439 C CA . PHE A 1 187 ? 13.698 2.739 -1.079 1.00 97.75 187 PHE A CA 1
ATOM 1440 C C . PHE A 1 187 ? 13.060 3.677 -0.050 1.00 97.75 187 PHE A C 1
ATOM 1442 O O . PHE A 1 187 ? 12.549 3.206 0.968 1.00 97.75 187 PHE A O 1
ATOM 1449 N N . LEU A 1 188 ? 13.004 4.984 -0.319 1.00 98.06 188 LEU A N 1
ATOM 1450 C CA . LEU A 1 188 ? 12.188 5.917 0.461 1.00 98.06 188 LEU A CA 1
ATOM 1451 C C . LEU A 1 188 ? 10.704 5.535 0.374 1.00 98.06 188 LEU A C 1
ATOM 1453 O O . LEU A 1 188 ? 10.009 5.462 1.385 1.00 98.06 188 LEU A O 1
ATOM 1457 N N . GLY A 1 189 ? 10.243 5.218 -0.837 1.00 98.06 189 GLY A N 1
ATOM 1458 C CA . GLY A 1 189 ? 8.886 4.752 -1.085 1.00 98.06 189 GLY A CA 1
ATOM 1459 C C . GLY A 1 189 ? 8.586 3.434 -0.365 1.00 98.06 189 GLY A C 1
ATOM 1460 O O . GLY A 1 189 ? 7.598 3.314 0.360 1.00 98.06 189 GLY A O 1
ATOM 1461 N N . ALA A 1 190 ? 9.480 2.455 -0.520 1.00 98.12 190 ALA A N 1
ATOM 1462 C CA . ALA A 1 190 ? 9.359 1.138 0.089 1.00 98.12 190 ALA A CA 1
ATOM 1463 C C . ALA A 1 190 ? 9.367 1.214 1.621 1.00 98.12 190 ALA A C 1
ATOM 1465 O O . ALA A 1 190 ? 8.513 0.608 2.261 1.00 98.12 190 ALA A O 1
ATOM 1466 N N . SER A 1 191 ? 10.266 2.001 2.218 1.00 98.06 191 SER A N 1
ATOM 1467 C CA . SER A 1 191 ? 10.323 2.177 3.675 1.00 98.06 191 SER A CA 1
ATOM 1468 C C . SER A 1 191 ? 9.060 2.839 4.230 1.00 98.06 191 SER A C 1
ATOM 1470 O O . SER A 1 191 ? 8.490 2.327 5.194 1.00 98.06 191 SER A O 1
ATOM 1472 N N . GLY A 1 192 ? 8.558 3.900 3.586 1.00 98.12 192 GLY A N 1
ATOM 1473 C CA . GLY A 1 192 ? 7.269 4.504 3.936 1.00 98.12 192 GLY A CA 1
ATOM 1474 C C . GLY A 1 192 ? 6.121 3.493 3.869 1.00 98.12 192 GLY A C 1
ATOM 1475 O O . GLY A 1 192 ? 5.309 3.401 4.790 1.00 98.12 192 GLY A O 1
ATOM 1476 N N . PHE A 1 193 ? 6.097 2.658 2.829 1.00 98.31 193 PHE A N 1
ATOM 1477 C CA . PHE A 1 193 ? 5.082 1.617 2.681 1.00 98.31 193 PHE A CA 1
ATOM 1478 C C . PHE A 1 193 ? 5.197 0.532 3.764 1.00 98.31 193 PHE A C 1
ATOM 1480 O O . PHE A 1 193 ? 4.189 0.145 4.355 1.00 98.31 193 PHE A O 1
ATOM 1487 N N . GLY A 1 194 ? 6.412 0.094 4.096 1.00 97.62 194 GLY A N 1
ATOM 1488 C CA . GLY A 1 194 ? 6.662 -0.850 5.185 1.00 97.62 194 GLY A CA 1
ATOM 1489 C C . GLY A 1 194 ? 6.172 -0.334 6.537 1.00 97.62 194 GLY A C 1
ATOM 1490 O O . GLY A 1 194 ? 5.484 -1.055 7.259 1.00 97.62 194 GLY A O 1
ATOM 1491 N N . VAL A 1 195 ? 6.451 0.933 6.858 1.00 98.00 195 VAL A N 1
ATOM 1492 C CA . VAL A 1 195 ? 5.945 1.579 8.081 1.00 98.00 195 VAL A CA 1
ATOM 1493 C C . VAL A 1 195 ? 4.414 1.654 8.062 1.00 98.00 195 VAL A C 1
ATOM 1495 O O . VAL A 1 195 ? 3.768 1.306 9.053 1.00 98.00 195 VAL A O 1
ATOM 1498 N N . ALA A 1 196 ? 3.810 2.009 6.924 1.00 97.06 196 ALA A N 1
ATOM 1499 C CA . ALA A 1 196 ? 2.356 2.032 6.779 1.00 97.06 196 ALA A CA 1
ATOM 1500 C C . ALA A 1 196 ? 1.722 0.645 7.020 1.00 97.06 196 ALA A C 1
ATOM 1502 O O . ALA A 1 196 ? 0.690 0.551 7.682 1.00 97.06 196 ALA A O 1
ATOM 1503 N N . LEU A 1 197 ? 2.352 -0.445 6.565 1.00 96.31 197 LEU A N 1
ATOM 1504 C CA . LEU A 1 197 ? 1.891 -1.822 6.811 1.00 96.31 197 LEU A CA 1
ATOM 1505 C C . LEU A 1 197 ? 1.997 -2.264 8.275 1.00 96.31 197 LEU A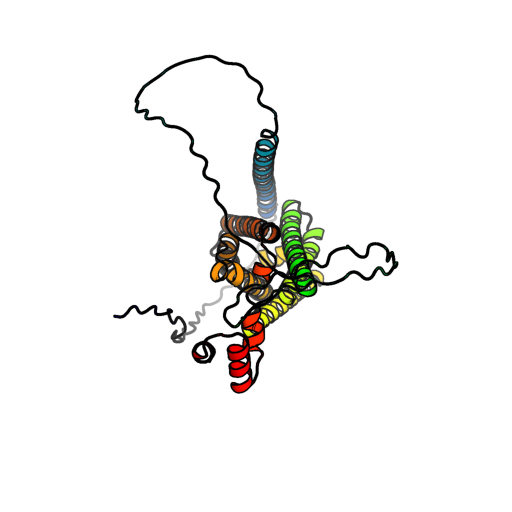 C 1
ATOM 1507 O O . LEU A 1 197 ? 1.271 -3.163 8.709 1.00 96.31 197 LEU A O 1
ATOM 1511 N N . VAL A 1 198 ? 2.910 -1.683 9.050 1.00 95.69 198 VAL A N 1
ATOM 1512 C CA . VAL A 1 198 ? 2.984 -1.944 10.493 1.00 95.69 198 VAL A CA 1
ATOM 1513 C C . VAL A 1 198 ? 1.828 -1.242 11.205 1.00 95.69 198 VAL A C 1
ATOM 1515 O O . VAL A 1 198 ? 1.132 -1.878 12.000 1.00 95.69 198 VAL A O 1
ATOM 1518 N N . LEU A 1 199 ? 1.573 0.020 10.853 1.00 94.69 199 LEU A N 1
ATOM 1519 C CA . LEU A 1 199 ? 0.600 0.898 11.512 1.00 94.69 199 LEU A CA 1
ATOM 1520 C C . LEU A 1 199 ? -0.853 0.706 11.047 1.00 94.69 199 LEU A C 1
ATOM 1522 O O . LEU A 1 199 ? -1.783 1.141 11.722 1.00 94.69 199 LEU A O 1
ATOM 1526 N N . VAL A 1 200 ? -1.082 0.054 9.904 1.00 91.62 200 VAL A N 1
ATOM 1527 C CA . VAL A 1 200 ? -2.441 -0.149 9.388 1.00 91.62 200 VAL A CA 1
ATOM 1528 C C . VAL A 1 200 ? -3.275 -1.010 10.343 1.00 91.62 200 VAL A C 1
ATOM 1530 O O . VAL A 1 200 ? -2.883 -2.119 10.729 1.00 91.62 200 VAL A O 1
ATOM 1533 N N . HIS A 1 201 ? -4.460 -0.518 10.691 1.00 88.12 201 HIS A N 1
ATOM 1534 C CA . HIS A 1 201 ? -5.454 -1.265 11.456 1.00 88.12 201 HIS A CA 1
ATOM 1535 C C . HIS A 1 201 ? -6.217 -2.203 10.517 1.00 88.12 201 HIS A C 1
ATOM 1537 O O . HIS A 1 201 ? -6.738 -1.771 9.491 1.00 88.12 201 HIS A O 1
ATOM 1543 N N . MET A 1 202 ? -6.242 -3.502 10.803 1.00 86.56 202 MET A N 1
ATOM 1544 C CA . MET A 1 202 ? -6.885 -4.499 9.942 1.00 86.56 202 MET A CA 1
ATOM 1545 C C . MET A 1 202 ? -7.500 -5.597 10.806 1.00 86.56 202 MET A C 1
ATOM 1547 O O . MET A 1 202 ? -6.772 -6.236 11.559 1.00 86.56 202 MET A O 1
ATOM 1551 N N . TYR A 1 203 ? -8.812 -5.836 10.677 1.00 80.81 203 TYR A N 1
ATOM 1552 C CA . TYR A 1 203 ? -9.551 -6.811 11.502 1.00 80.81 203 TYR A CA 1
ATOM 1553 C C . TYR A 1 203 ? -9.047 -8.251 11.372 1.00 80.81 203 TYR A C 1
ATOM 1555 O O . TYR A 1 203 ? -9.261 -9.076 12.259 1.00 80.81 203 TYR A O 1
ATOM 1563 N N . VAL A 1 204 ? -8.419 -8.573 10.240 1.00 84.12 204 VAL A N 1
ATOM 1564 C CA . VAL A 1 204 ? -7.954 -9.921 9.918 1.00 84.12 204 VAL A CA 1
ATOM 1565 C C . VAL A 1 204 ? -6.432 -9.958 10.000 1.00 84.12 204 VAL A C 1
ATOM 1567 O O . VAL A 1 204 ? -5.723 -9.740 9.016 1.00 84.12 204 VAL A O 1
ATOM 1570 N N . THR A 1 205 ? -5.925 -10.253 11.198 1.00 86.38 205 THR A N 1
ATOM 1571 C CA . THR A 1 205 ? -4.485 -10.347 11.476 1.00 86.38 205 THR A CA 1
ATOM 1572 C C . THR A 1 205 ? -3.734 -11.274 10.510 1.00 86.38 205 THR A C 1
ATOM 1574 O O . THR A 1 205 ? -2.674 -10.858 10.038 1.00 86.38 205 THR A O 1
ATOM 1577 N N . PRO A 1 206 ? -4.240 -12.472 10.137 1.00 91.19 206 PRO A N 1
ATOM 1578 C CA . PRO A 1 206 ? -3.550 -13.334 9.173 1.00 91.19 206 PRO A CA 1
ATOM 1579 C C . PRO A 1 206 ? -3.284 -12.649 7.827 1.00 91.19 206 PRO A C 1
ATOM 1581 O O . PRO A 1 206 ? -2.170 -12.720 7.313 1.00 91.19 206 PRO A O 1
ATOM 1584 N N . ILE A 1 207 ? -4.263 -11.906 7.299 1.00 90.69 207 ILE A N 1
ATOM 1585 C CA . ILE A 1 207 ? -4.119 -11.172 6.033 1.00 90.69 207 ILE A CA 1
ATOM 1586 C C . ILE A 1 207 ? -3.046 -10.087 6.172 1.00 90.69 207 ILE A C 1
ATOM 1588 O O . ILE A 1 207 ? -2.153 -9.996 5.329 1.00 90.69 207 ILE A O 1
ATOM 1592 N N . LYS A 1 208 ? -3.057 -9.330 7.281 1.00 93.38 208 LYS A N 1
ATOM 1593 C CA . LYS A 1 208 ? -2.013 -8.336 7.580 1.00 93.38 208 LYS A CA 1
ATOM 1594 C C . LYS A 1 208 ? -0.616 -8.968 7.598 1.00 93.38 208 LYS A C 1
ATOM 1596 O O . LYS A 1 208 ? 0.321 -8.394 7.047 1.00 93.38 208 LYS A O 1
ATOM 1601 N N . ARG A 1 209 ? -0.458 -10.155 8.196 1.00 95.50 209 ARG A N 1
ATOM 1602 C CA . ARG A 1 209 ? 0.834 -10.865 8.246 1.00 95.50 209 ARG A CA 1
ATOM 1603 C C . ARG A 1 209 ? 1.297 -11.338 6.872 1.00 95.50 209 ARG A C 1
ATOM 1605 O O . ARG A 1 209 ? 2.468 -11.159 6.550 1.00 95.50 209 ARG A O 1
ATOM 1612 N N . VAL A 1 210 ? 0.395 -11.865 6.045 1.00 96.69 210 VAL A N 1
ATOM 1613 C CA . VAL A 1 210 ? 0.714 -12.237 4.657 1.00 96.69 210 VAL A CA 1
ATOM 1614 C C . VAL A 1 210 ? 1.178 -11.015 3.863 1.00 96.69 210 VAL A C 1
ATOM 1616 O O . VAL A 1 210 ? 2.199 -11.080 3.184 1.00 96.69 210 VAL A O 1
ATOM 1619 N N . MET A 1 211 ? 0.503 -9.870 4.004 1.00 96.62 211 MET A N 1
ATOM 1620 C CA . MET A 1 211 ? 0.925 -8.618 3.365 1.00 96.62 211 MET A CA 1
ATOM 1621 C C . MET A 1 211 ? 2.324 -8.177 3.820 1.00 96.62 211 MET A C 1
ATOM 1623 O O . MET A 1 211 ? 3.146 -7.784 2.992 1.00 96.62 211 MET A O 1
ATOM 1627 N N . GLN A 1 212 ? 2.627 -8.264 5.116 1.00 97.69 212 GLN A N 1
ATOM 1628 C CA . GLN A 1 212 ? 3.955 -7.940 5.651 1.00 97.69 212 GLN A CA 1
ATOM 1629 C C . GLN A 1 212 ? 5.039 -8.889 5.118 1.00 97.69 212 GLN A C 1
ATOM 1631 O O . GLN A 1 212 ? 6.125 -8.434 4.761 1.00 97.69 212 GLN A O 1
ATOM 1636 N N . ALA A 1 213 ? 4.740 -10.185 5.007 1.00 98.06 213 ALA A N 1
ATOM 1637 C CA . ALA A 1 213 ? 5.654 -11.169 4.433 1.00 98.06 213 ALA A CA 1
ATOM 1638 C C . ALA A 1 213 ? 5.916 -10.898 2.943 1.00 98.06 213 ALA A C 1
ATOM 1640 O O . ALA A 1 213 ? 7.067 -10.853 2.520 1.00 98.06 213 ALA A O 1
ATOM 1641 N N . LEU A 1 214 ? 4.865 -10.638 2.160 1.00 98.25 214 LEU A N 1
ATOM 1642 C CA . LEU A 1 214 ? 4.971 -10.273 0.745 1.00 98.25 214 LEU A CA 1
ATOM 1643 C C . LEU A 1 214 ? 5.798 -8.995 0.541 1.00 98.25 214 LEU A C 1
ATOM 1645 O O . LEU A 1 214 ? 6.658 -8.948 -0.339 1.00 98.25 214 LEU A O 1
ATOM 1649 N N . TYR A 1 215 ? 5.592 -7.986 1.393 1.00 98.56 215 TYR A N 1
ATOM 1650 C CA . TYR A 1 215 ? 6.420 -6.781 1.420 1.00 98.56 215 TYR A CA 1
ATOM 1651 C C . TYR A 1 215 ? 7.892 -7.109 1.690 1.00 98.56 215 TYR A C 1
ATOM 1653 O O . TYR A 1 215 ? 8.756 -6.659 0.941 1.00 98.56 215 TYR A O 1
ATOM 1661 N N . ALA A 1 216 ? 8.182 -7.915 2.716 1.00 98.38 216 ALA A N 1
ATOM 1662 C CA . ALA A 1 216 ? 9.550 -8.273 3.081 1.00 98.38 216 ALA A CA 1
ATOM 1663 C C . ALA A 1 216 ? 10.259 -9.050 1.961 1.00 98.38 216 ALA A C 1
ATOM 1665 O O . ALA A 1 216 ? 11.383 -8.709 1.601 1.00 98.38 216 ALA A O 1
ATOM 1666 N N . VAL A 1 217 ? 9.585 -10.036 1.359 1.00 98.38 217 VAL A N 1
ATOM 1667 C CA . VAL A 1 217 ? 10.103 -10.788 0.203 1.00 98.38 217 VAL A CA 1
ATOM 1668 C C . VAL A 1 217 ? 10.406 -9.842 -0.957 1.00 98.38 217 VAL A C 1
ATOM 1670 O O . VAL A 1 21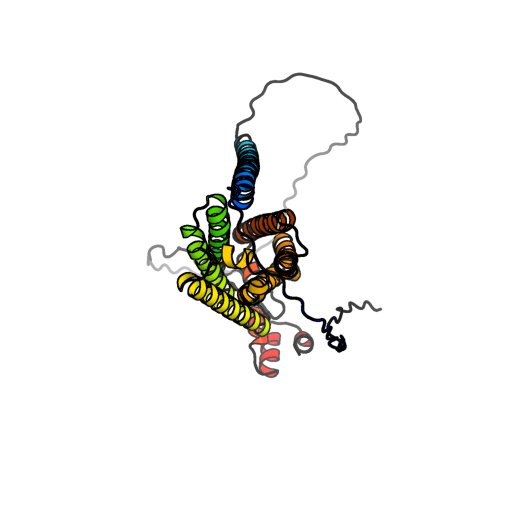7 ? 11.493 -9.901 -1.529 1.00 98.38 217 VAL A O 1
ATOM 1673 N N . GLY A 1 218 ? 9.484 -8.927 -1.267 1.00 98.00 218 GLY A N 1
ATOM 1674 C CA . GLY A 1 218 ? 9.675 -7.950 -2.333 1.00 98.00 218 GLY A CA 1
ATOM 1675 C C . GLY A 1 218 ? 10.816 -6.963 -2.065 1.00 98.00 218 GLY A C 1
ATOM 1676 O O . GLY A 1 218 ? 11.573 -6.616 -2.973 1.00 98.00 218 GLY A O 1
ATOM 1677 N N . LEU A 1 219 ? 10.984 -6.537 -0.811 1.00 98.19 219 LEU A N 1
ATOM 1678 C CA . LEU A 1 219 ? 12.075 -5.657 -0.394 1.00 98.19 219 LEU A CA 1
ATOM 1679 C C . LEU A 1 219 ? 13.432 -6.357 -0.516 1.00 98.19 219 LEU A C 1
ATOM 1681 O O . LEU A 1 219 ? 14.363 -5.783 -1.075 1.00 98.19 219 LEU A O 1
ATOM 1685 N N . ILE A 1 220 ? 13.530 -7.605 -0.051 1.00 98.12 220 ILE A N 1
ATOM 1686 C CA . ILE A 1 220 ? 14.740 -8.427 -0.179 1.00 98.12 220 ILE A CA 1
ATOM 1687 C C . ILE A 1 220 ? 15.071 -8.657 -1.656 1.00 98.12 220 ILE A C 1
ATOM 1689 O O . ILE A 1 220 ? 16.222 -8.493 -2.052 1.00 98.12 220 ILE A O 1
ATOM 1693 N N . GLY A 1 221 ? 14.071 -8.967 -2.487 1.00 97.25 221 GLY A N 1
ATOM 1694 C CA . GLY A 1 221 ? 14.249 -9.107 -3.933 1.00 97.25 221 GLY A CA 1
ATOM 1695 C C . GLY A 1 221 ? 14.795 -7.832 -4.582 1.00 97.25 221 GLY A C 1
ATOM 1696 O O . GLY A 1 221 ? 15.735 -7.885 -5.373 1.00 97.25 221 GLY A O 1
ATOM 1697 N N . SER A 1 222 ? 14.269 -6.674 -4.183 1.00 96.75 222 SER A N 1
ATOM 1698 C CA . SER A 1 222 ? 14.720 -5.366 -4.677 1.00 96.75 222 SER A CA 1
ATOM 1699 C C . SER A 1 222 ? 16.153 -5.042 -4.252 1.00 96.75 222 SER A C 1
ATOM 1701 O O . SER A 1 222 ? 16.950 -4.577 -5.065 1.00 96.75 222 SER A O 1
ATOM 1703 N N . LEU A 1 223 ? 16.507 -5.330 -2.995 1.00 96.62 223 LEU A N 1
ATOM 1704 C CA . LEU A 1 223 ? 17.877 -5.199 -2.494 1.00 96.62 223 LEU A CA 1
ATOM 1705 C C . LEU A 1 223 ? 18.837 -6.137 -3.232 1.00 96.62 223 LEU A C 1
ATOM 1707 O O . LEU A 1 223 ? 19.931 -5.717 -3.597 1.00 96.62 223 LEU A O 1
ATOM 1711 N N . GLY A 1 224 ? 18.418 -7.376 -3.499 1.00 95.31 224 GLY A N 1
ATOM 1712 C CA . GLY A 1 224 ? 19.195 -8.348 -4.265 1.00 95.31 224 GLY A CA 1
ATOM 1713 C C . GLY A 1 224 ? 19.491 -7.872 -5.687 1.00 95.31 224 GLY A C 1
ATOM 1714 O O . GLY A 1 224 ? 20.630 -7.975 -6.138 1.00 95.31 224 GLY A O 1
ATOM 1715 N N . ILE A 1 225 ? 18.504 -7.279 -6.368 1.00 94.62 225 ILE A N 1
ATOM 1716 C CA . ILE A 1 225 ? 18.709 -6.682 -7.696 1.00 94.62 225 ILE A CA 1
ATOM 1717 C C . ILE A 1 225 ? 19.695 -5.516 -7.616 1.00 94.62 225 ILE A C 1
ATOM 1719 O O . ILE A 1 225 ? 20.630 -5.456 -8.410 1.00 94.62 225 ILE A O 1
ATOM 1723 N N . VAL A 1 226 ? 19.535 -4.605 -6.653 1.00 93.88 226 VAL A N 1
ATOM 1724 C CA . VAL A 1 226 ? 20.452 -3.464 -6.513 1.00 93.88 226 VAL A CA 1
ATOM 1725 C C . VAL A 1 226 ? 21.877 -3.940 -6.235 1.00 93.88 226 VAL A C 1
ATOM 1727 O O . VAL A 1 226 ? 22.800 -3.519 -6.930 1.00 93.88 226 VAL A O 1
ATOM 1730 N N . ALA A 1 227 ? 22.057 -4.888 -5.316 1.00 92.81 227 ALA A N 1
ATOM 1731 C CA . ALA A 1 227 ? 23.356 -5.492 -5.039 1.00 92.81 227 ALA A CA 1
ATOM 1732 C C . ALA A 1 227 ? 23.954 -6.178 -6.280 1.00 92.81 227 ALA A C 1
ATOM 1734 O O . ALA A 1 227 ? 25.153 -6.067 -6.529 1.00 92.81 227 ALA A O 1
ATOM 1735 N N . TYR A 1 228 ? 23.135 -6.848 -7.094 1.00 90.69 228 TYR A N 1
ATOM 1736 C CA . TYR A 1 228 ? 23.579 -7.442 -8.356 1.00 90.69 228 TYR A CA 1
ATOM 1737 C C . TYR A 1 228 ? 24.025 -6.377 -9.369 1.00 90.69 228 TYR A C 1
ATOM 1739 O O . TYR A 1 228 ? 25.111 -6.483 -9.935 1.00 90.69 228 TYR A O 1
ATOM 1747 N N . THR A 1 229 ? 23.234 -5.316 -9.560 1.00 88.00 229 THR A N 1
ATOM 1748 C CA . THR A 1 229 ? 23.570 -4.225 -10.493 1.00 88.00 229 THR A CA 1
ATOM 1749 C C . THR A 1 229 ? 24.852 -3.491 -10.096 1.00 88.00 229 THR A C 1
ATOM 1751 O O . THR A 1 229 ? 25.682 -3.198 -10.951 1.00 88.00 229 THR A O 1
ATOM 1754 N N . GLN A 1 230 ? 25.076 -3.275 -8.796 1.00 84.50 230 GLN A N 1
ATOM 1755 C CA . GLN A 1 230 ? 26.268 -2.594 -8.283 1.00 84.50 230 GLN A CA 1
ATOM 1756 C C . GLN A 1 230 ? 27.554 -3.422 -8.422 1.00 84.50 230 GLN A C 1
ATOM 1758 O O . GLN A 1 230 ? 28.630 -2.849 -8.574 1.00 84.50 230 GLN A O 1
ATOM 1763 N N . ASN A 1 231 ? 27.458 -4.754 -8.428 1.00 82.69 231 ASN A N 1
ATOM 1764 C CA . ASN A 1 231 ? 28.604 -5.665 -8.538 1.00 82.69 231 ASN A CA 1
ATOM 1765 C C . ASN A 1 231 ? 28.998 -5.998 -9.993 1.00 82.69 231 ASN A C 1
ATOM 1767 O O . ASN A 1 231 ? 29.601 -7.038 -10.253 1.00 82.69 231 ASN A O 1
ATOM 1771 N N . GLY A 1 232 ? 28.676 -5.119 -10.948 1.00 69.88 232 GLY A N 1
ATOM 1772 C CA . GLY A 1 232 ? 29.026 -5.284 -12.365 1.00 69.88 232 GLY A CA 1
ATOM 1773 C C . GLY A 1 232 ? 27.874 -5.734 -13.268 1.00 69.88 232 GLY A C 1
ATOM 1774 O O . GLY A 1 232 ? 28.124 -6.243 -14.360 1.00 69.88 232 GLY A O 1
ATOM 1775 N N . GLY A 1 233 ? 26.621 -5.559 -12.835 1.00 70.19 233 GLY A N 1
ATOM 1776 C CA . GLY A 1 233 ? 25.456 -5.757 -13.697 1.00 70.19 233 GLY A CA 1
ATOM 1777 C C . GLY A 1 233 ? 25.357 -4.697 -14.804 1.00 70.19 233 GLY A C 1
ATOM 1778 O O . GLY A 1 233 ? 25.911 -3.605 -14.701 1.00 70.19 233 GLY A O 1
ATOM 1779 N N . SER A 1 234 ? 24.640 -5.023 -15.885 1.00 67.06 234 SER A N 1
ATOM 1780 C CA . SER A 1 234 ? 24.532 -4.162 -17.078 1.00 67.06 234 SER A CA 1
ATOM 1781 C C . SER A 1 234 ? 23.627 -2.932 -16.892 1.00 67.06 234 SER A C 1
ATOM 1783 O O . SER A 1 234 ? 23.687 -2.012 -17.709 1.00 67.06 234 SER A O 1
ATOM 1785 N N . SER A 1 235 ? 22.791 -2.909 -15.852 1.00 76.00 235 SER A N 1
ATOM 1786 C CA . SER A 1 235 ? 21.766 -1.881 -15.633 1.00 76.00 235 SER A CA 1
ATOM 1787 C C . SER A 1 235 ? 22.199 -0.884 -14.550 1.00 76.00 235 SER A C 1
ATOM 1789 O O . SER A 1 235 ? 22.765 -1.272 -13.530 1.00 76.00 235 SER A O 1
ATOM 1791 N N . SER A 1 236 ? 21.907 0.407 -14.743 1.00 78.88 236 SER A N 1
ATOM 1792 C CA . SER A 1 236 ? 22.326 1.490 -13.834 1.00 78.88 236 SER A CA 1
ATOM 1793 C C . SER A 1 236 ? 21.434 1.678 -12.603 1.00 78.88 236 SER A C 1
ATOM 1795 O O . SER A 1 236 ? 21.873 2.250 -11.606 1.00 78.88 236 SER A O 1
ATOM 1797 N N . SER A 1 237 ? 20.179 1.233 -12.664 1.00 88.75 237 SER A N 1
ATOM 1798 C CA . SER A 1 237 ? 19.192 1.396 -11.594 1.00 88.75 237 SER A CA 1
ATOM 1799 C C . SER A 1 237 ? 18.271 0.176 -11.497 1.00 88.75 237 SER A C 1
ATOM 1801 O O . SER A 1 237 ? 18.161 -0.612 -12.438 1.00 88.75 237 SER A O 1
ATOM 1803 N N . LEU A 1 238 ? 17.593 0.019 -10.352 1.00 91.44 238 LEU A N 1
ATOM 1804 C CA . LEU A 1 238 ? 16.593 -1.036 -10.137 1.00 91.44 238 LEU A CA 1
ATOM 1805 C C . LEU A 1 238 ? 15.491 -0.971 -11.200 1.00 91.44 238 LEU A C 1
ATOM 1807 O O . LEU A 1 238 ? 15.055 -1.998 -11.714 1.00 91.44 238 LEU A O 1
ATOM 1811 N N . LEU A 1 239 ? 15.055 0.246 -11.529 1.00 92.81 239 LEU A N 1
ATOM 1812 C CA . LEU A 1 239 ? 14.020 0.490 -12.525 1.00 92.81 239 LEU A CA 1
ATOM 1813 C C . LEU A 1 239 ? 14.468 0.045 -13.921 1.00 92.81 239 LEU A C 1
ATOM 1815 O O . LEU A 1 239 ? 13.700 -0.612 -14.620 1.00 92.81 239 LEU A O 1
ATOM 1819 N N . GLU A 1 240 ? 15.706 0.362 -14.308 1.00 91.56 240 GLU A N 1
ATOM 1820 C CA . GLU A 1 240 ? 16.249 -0.066 -15.598 1.00 91.56 240 GLU A CA 1
ATOM 1821 C C . GLU A 1 240 ? 16.395 -1.590 -15.668 1.00 91.56 240 GLU A C 1
ATOM 1823 O O . GLU A 1 240 ? 15.984 -2.198 -16.652 1.00 91.56 240 GLU A O 1
ATOM 1828 N N . PHE A 1 241 ? 16.857 -2.229 -14.588 1.00 93.38 241 PHE A N 1
ATOM 1829 C CA . PHE A 1 241 ? 16.939 -3.689 -14.524 1.00 93.38 241 PHE A CA 1
ATOM 1830 C C . PHE A 1 241 ? 15.571 -4.353 -14.715 1.00 93.38 241 PHE A C 1
ATOM 1832 O O . PHE A 1 241 ? 15.447 -5.321 -15.463 1.00 93.38 241 PHE A O 1
ATOM 1839 N N . VAL A 1 242 ? 14.528 -3.834 -14.060 1.00 93.25 242 VAL A N 1
ATOM 1840 C CA . VAL A 1 242 ? 13.164 -4.365 -14.198 1.00 93.25 242 VAL A CA 1
ATOM 1841 C C . VAL A 1 242 ? 12.673 -4.215 -15.636 1.00 93.25 242 VAL A C 1
ATOM 1843 O O . VAL A 1 242 ? 12.147 -5.174 -16.188 1.00 93.25 242 VAL A O 1
ATOM 1846 N N . ARG A 1 243 ? 12.918 -3.064 -16.274 1.00 90.94 243 ARG A N 1
ATOM 1847 C CA . ARG A 1 243 ? 12.543 -2.826 -17.678 1.00 90.94 243 ARG A CA 1
ATOM 1848 C C . ARG A 1 243 ? 13.221 -3.780 -18.652 1.00 90.94 243 ARG A C 1
ATOM 1850 O O . ARG A 1 243 ? 12.585 -4.236 -19.600 1.00 90.94 243 ARG A O 1
ATOM 1857 N N . GLU A 1 244 ? 14.504 -4.059 -18.441 1.00 91.69 244 GLU A N 1
ATOM 1858 C CA . GLU A 1 244 ? 15.281 -4.969 -19.287 1.00 91.69 244 GLU A CA 1
ATOM 1859 C C . GLU A 1 244 ? 14.901 -6.437 -19.042 1.00 91.69 244 GLU A C 1
ATOM 1861 O O . GLU A 1 244 ? 14.857 -7.245 -19.975 1.00 91.69 244 GLU A O 1
ATOM 1866 N N . HIS A 1 245 ? 14.571 -6.782 -17.797 1.00 92.69 245 HIS A N 1
ATOM 1867 C CA . HIS A 1 245 ? 14.287 -8.142 -17.365 1.00 92.69 245 HIS A CA 1
ATOM 1868 C C . HIS A 1 245 ? 12.865 -8.270 -16.818 1.00 92.69 245 HIS A C 1
ATOM 1870 O O . HIS A 1 245 ? 12.640 -8.198 -15.615 1.00 92.69 245 HIS A O 1
ATOM 1876 N N . ARG A 1 246 ? 11.903 -8.612 -17.683 1.00 93.50 246 ARG A N 1
ATOM 1877 C CA . ARG A 1 246 ? 10.492 -8.838 -17.290 1.00 93.50 246 ARG A CA 1
ATOM 1878 C C . ARG A 1 246 ? 10.317 -9.832 -16.135 1.00 93.50 246 ARG A C 1
ATOM 1880 O O . ARG A 1 246 ? 9.430 -9.678 -15.300 1.00 93.50 246 ARG A O 1
ATOM 1887 N N . SER A 1 247 ? 11.182 -10.847 -16.045 1.00 94.00 247 SER A N 1
ATOM 1888 C CA . SER A 1 247 ? 11.175 -11.821 -14.945 1.00 94.00 247 SER A CA 1
ATOM 1889 C C . SER A 1 247 ? 11.529 -11.210 -13.586 1.00 94.00 247 SER A C 1
ATOM 1891 O O . SER A 1 247 ? 11.253 -11.832 -12.563 1.00 94.00 247 SER A O 1
ATOM 1893 N N . ALA A 1 248 ? 12.089 -9.995 -13.545 1.00 94.75 248 ALA A N 1
ATOM 1894 C CA . ALA A 1 248 ? 12.378 -9.271 -12.313 1.00 94.75 248 ALA A CA 1
ATOM 1895 C C . ALA A 1 248 ? 11.118 -9.011 -11.472 1.00 94.75 248 ALA A C 1
ATOM 1897 O O . ALA A 1 248 ? 11.208 -8.885 -10.250 1.00 94.75 248 ALA A O 1
ATOM 1898 N N . VAL A 1 249 ? 9.934 -9.013 -12.100 1.00 96.00 249 VAL A N 1
ATOM 1899 C CA . VAL A 1 249 ? 8.639 -8.921 -11.409 1.00 96.00 249 VAL A CA 1
ATOM 1900 C C . VAL A 1 249 ? 8.446 -10.054 -10.399 1.00 96.00 249 VAL A C 1
ATOM 1902 O O . VAL A 1 249 ? 7.784 -9.837 -9.394 1.00 96.00 249 VAL A O 1
ATOM 1905 N N . TRP A 1 250 ? 9.068 -11.224 -10.562 1.00 96.31 250 TRP A N 1
ATOM 1906 C CA . TRP A 1 250 ? 9.018 -12.266 -9.527 1.00 96.31 250 TRP A CA 1
ATOM 1907 C C . TRP A 1 250 ? 9.713 -11.857 -8.222 1.00 96.31 250 TRP A C 1
ATOM 1909 O O . TRP A 1 250 ? 9.322 -12.325 -7.155 1.00 96.31 250 TRP A O 1
ATOM 1919 N N . PHE A 1 251 ? 10.699 -10.960 -8.291 1.00 96.12 251 PHE A N 1
ATOM 1920 C CA . PHE A 1 251 ? 11.430 -10.468 -7.123 1.00 96.12 251 PHE A CA 1
ATOM 1921 C C . PHE A 1 251 ? 10.779 -9.230 -6.512 1.00 96.12 251 PHE A C 1
ATOM 1923 O O . PHE A 1 251 ? 10.666 -9.158 -5.296 1.00 96.12 251 PHE A O 1
ATOM 1930 N N . ILE A 1 252 ? 10.332 -8.268 -7.327 1.00 96.56 252 ILE A N 1
ATOM 1931 C CA . ILE A 1 252 ? 9.734 -7.015 -6.823 1.00 96.56 252 ILE A CA 1
ATOM 1932 C C . ILE A 1 252 ? 8.213 -7.105 -6.638 1.00 96.56 252 ILE A C 1
ATOM 1934 O O . ILE A 1 252 ? 7.635 -6.431 -5.786 1.00 96.56 252 ILE A O 1
ATOM 1938 N N . GLY A 1 253 ? 7.550 -7.950 -7.427 1.00 96.50 253 GLY A N 1
ATOM 1939 C CA . GLY A 1 253 ? 6.098 -8.099 -7.500 1.00 96.50 253 GLY A CA 1
ATOM 1940 C C . GLY A 1 253 ? 5.435 -8.477 -6.179 1.00 96.50 253 GLY A C 1
ATOM 1941 O O . GLY A 1 253 ? 4.364 -7.936 -5.912 1.00 96.50 253 GLY A O 1
ATOM 1942 N N . PRO A 1 254 ? 6.047 -9.295 -5.297 1.00 98.19 254 PRO A N 1
ATOM 1943 C CA . PRO A 1 254 ? 5.513 -9.518 -3.955 1.00 98.19 254 PRO A CA 1
ATOM 1944 C C . PRO A 1 254 ? 5.258 -8.216 -3.171 1.00 98.19 254 PRO A C 1
ATOM 1946 O O . PRO A 1 254 ? 4.226 -8.095 -2.512 1.00 98.19 254 PRO A O 1
ATOM 1949 N N . MET A 1 255 ? 6.098 -7.182 -3.313 1.00 98.00 255 MET A N 1
ATOM 1950 C CA . MET A 1 255 ? 5.844 -5.882 -2.673 1.00 98.00 255 MET A CA 1
ATOM 1951 C C . MET A 1 255 ? 4.578 -5.211 -3.228 1.00 98.00 255 MET A C 1
ATOM 1953 O O . MET A 1 255 ? 3.756 -4.701 -2.468 1.00 98.00 255 MET A O 1
ATOM 1957 N N . PHE A 1 256 ? 4.380 -5.261 -4.545 1.00 97.38 256 PHE A N 1
ATOM 1958 C CA . PHE A 1 256 ? 3.182 -4.731 -5.202 1.00 97.38 256 PHE A CA 1
ATOM 1959 C C . PHE A 1 256 ? 1.926 -5.564 -4.898 1.00 97.38 256 PHE A C 1
ATOM 1961 O O . PHE A 1 256 ? 0.830 -5.015 -4.782 1.00 97.38 256 PHE A O 1
ATOM 1968 N N . ALA A 1 257 ? 2.065 -6.873 -4.677 1.00 97.69 257 ALA A N 1
ATOM 1969 C CA . ALA A 1 257 ? 0.983 -7.720 -4.179 1.00 97.69 257 ALA A CA 1
ATOM 1970 C C . ALA A 1 257 ? 0.568 -7.314 -2.753 1.00 97.69 257 ALA A C 1
ATOM 1972 O O . ALA A 1 257 ? -0.622 -7.225 -2.454 1.00 97.69 257 ALA A O 1
ATOM 1973 N N . SER A 1 258 ? 1.531 -6.968 -1.893 1.00 97.69 258 SER A N 1
ATOM 1974 C CA . SER A 1 258 ? 1.242 -6.384 -0.579 1.00 97.69 258 SER A CA 1
ATOM 1975 C C . SER A 1 258 ? 0.494 -5.049 -0.694 1.00 97.69 258 SER A C 1
ATOM 1977 O O . SER A 1 258 ? -0.519 -4.844 -0.024 1.00 97.69 258 SER A O 1
ATOM 1979 N N . PHE A 1 259 ? 0.922 -4.163 -1.602 1.00 97.31 259 PHE A N 1
ATOM 1980 C CA . PHE A 1 259 ? 0.221 -2.901 -1.874 1.00 97.31 259 PHE A CA 1
ATOM 1981 C C . PHE A 1 259 ? -1.211 -3.135 -2.371 1.00 97.31 259 PHE A C 1
ATOM 1983 O O . PHE A 1 259 ? -2.138 -2.451 -1.941 1.00 97.31 259 PHE A O 1
ATOM 1990 N N . THR A 1 260 ? -1.410 -4.154 -3.208 1.00 96.62 260 THR A N 1
ATOM 1991 C CA . THR A 1 260 ? -2.734 -4.578 -3.683 1.00 96.62 260 THR A CA 1
ATOM 1992 C C . THR A 1 260 ? -3.639 -4.981 -2.516 1.00 96.62 260 THR A C 1
ATOM 1994 O O . THR A 1 260 ? -4.804 -4.597 -2.496 1.00 96.62 260 THR A O 1
ATOM 1997 N N . GLY A 1 261 ? -3.110 -5.671 -1.499 1.00 94.81 261 GLY A N 1
ATOM 1998 C CA . GLY A 1 261 ? -3.852 -5.984 -0.271 1.00 94.81 261 GLY A CA 1
ATOM 1999 C C . GLY A 1 261 ? -4.263 -4.740 0.529 1.00 94.81 261 GLY A C 1
ATOM 2000 O O . GLY A 1 261 ? -5.382 -4.670 1.040 1.00 94.81 261 GLY A O 1
ATOM 2001 N N . LEU A 1 262 ? -3.398 -3.720 0.590 1.00 94.56 262 LEU A N 1
ATOM 2002 C CA . LEU A 1 262 ? -3.730 -2.443 1.233 1.00 94.56 262 LEU A CA 1
ATOM 2003 C C . LEU A 1 262 ? -4.819 -1.698 0.448 1.00 94.56 262 LEU A C 1
ATOM 2005 O O . LEU A 1 262 ? -5.786 -1.217 1.035 1.00 94.56 262 LEU A O 1
ATOM 2009 N N . ALA A 1 263 ? -4.686 -1.642 -0.877 1.00 94.25 263 ALA A N 1
ATOM 2010 C CA . ALA A 1 263 ? -5.670 -1.034 -1.762 1.00 94.25 263 ALA A CA 1
ATOM 2011 C C . ALA A 1 263 ? -7.020 -1.772 -1.714 1.00 94.25 263 ALA A C 1
ATOM 2013 O O . ALA A 1 263 ? -8.065 -1.129 -1.711 1.00 94.25 263 ALA A O 1
ATOM 2014 N N . PHE A 1 264 ? -7.011 -3.104 -1.595 1.00 92.81 264 PHE A N 1
ATOM 2015 C CA . PHE A 1 264 ? -8.214 -3.919 -1.419 1.00 92.81 264 PHE A CA 1
ATOM 2016 C C . PHE A 1 264 ? -8.974 -3.542 -0.147 1.00 92.81 264 PHE A C 1
ATOM 2018 O O . PHE A 1 264 ? -10.177 -3.295 -0.216 1.00 92.81 264 PHE A O 1
ATOM 2025 N N . LYS A 1 265 ? -8.277 -3.435 0.994 1.00 89.50 265 LYS A N 1
ATOM 2026 C CA . LYS A 1 265 ? -8.888 -3.014 2.265 1.00 89.50 265 LYS A CA 1
ATOM 2027 C C . LYS A 1 265 ? -9.666 -1.710 2.081 1.00 89.50 265 LYS A C 1
ATOM 2029 O O . LYS A 1 265 ? -10.811 -1.590 2.490 1.00 89.50 265 LYS A O 1
ATOM 2034 N N . GLU A 1 266 ? -9.042 -0.722 1.464 1.00 88.44 266 GLU A N 1
ATOM 2035 C CA . GLU A 1 266 ? -9.609 0.622 1.354 1.00 88.44 266 GLU A CA 1
ATOM 2036 C C . GLU A 1 266 ? -10.673 0.714 0.250 1.00 88.44 266 GLU A C 1
ATOM 2038 O O . GLU A 1 266 ? -11.705 1.361 0.412 1.00 88.44 266 GLU A O 1
ATOM 2043 N N . GLY A 1 267 ? -10.452 0.029 -0.869 1.00 85.88 267 GLY A N 1
ATOM 2044 C CA . GLY A 1 267 ? -11.333 0.065 -2.028 1.00 85.88 267 GLY A CA 1
ATOM 2045 C C . GLY A 1 267 ? -12.574 -0.796 -1.865 1.00 85.88 267 GLY A C 1
ATOM 2046 O O . GLY A 1 267 ? -13.687 -0.300 -2.014 1.00 85.88 267 GLY A O 1
ATOM 2047 N N . ALA A 1 268 ? -12.384 -2.077 -1.546 1.00 80.94 268 ALA A N 1
ATOM 2048 C CA . ALA A 1 268 ? -13.473 -3.041 -1.450 1.00 80.94 268 ALA A CA 1
ATOM 2049 C C . ALA A 1 268 ? -14.205 -2.958 -0.105 1.00 80.94 268 ALA A C 1
ATOM 2051 O O . ALA A 1 268 ? -15.429 -3.041 -0.087 1.00 80.94 268 ALA A O 1
ATOM 2052 N N . CYS A 1 269 ? -13.492 -2.765 1.013 1.00 80.31 269 CYS A N 1
ATOM 2053 C CA . CYS A 1 269 ? -14.136 -2.768 2.333 1.00 80.31 269 CYS A CA 1
ATOM 2054 C C . CYS A 1 269 ? -14.702 -1.399 2.741 1.00 80.31 269 CYS A C 1
ATOM 2056 O O . CYS A 1 269 ? -15.709 -1.358 3.438 1.00 80.31 269 CYS A O 1
ATOM 2058 N N . TYR A 1 270 ? -14.093 -0.288 2.305 1.00 79.56 270 TYR A N 1
ATOM 2059 C CA . TYR A 1 270 ? -14.522 1.076 2.672 1.00 79.56 270 TYR A CA 1
ATOM 2060 C C . TYR A 1 270 ? -15.080 1.897 1.500 1.00 79.56 270 TYR A C 1
ATOM 2062 O O . TYR A 1 270 ? -15.333 3.097 1.643 1.00 79.56 270 TYR A O 1
ATOM 2070 N N . GLY A 1 271 ? -15.273 1.269 0.336 1.00 84.50 271 GLY A N 1
ATOM 2071 C CA . GLY A 1 271 ? -15.927 1.886 -0.818 1.00 84.50 271 GLY A CA 1
ATOM 2072 C C . GLY A 1 271 ? -15.169 3.079 -1.403 1.00 84.50 271 GLY A C 1
ATOM 2073 O O . GLY A 1 271 ? -15.792 4.009 -1.917 1.00 84.50 271 GLY A O 1
ATOM 2074 N N . LYS A 1 272 ? -13.833 3.103 -1.301 1.00 88.81 272 LYS A N 1
ATOM 2075 C CA . LYS A 1 272 ? -13.007 4.187 -1.854 1.00 88.81 272 LYS A CA 1
ATOM 2076 C C . LYS A 1 272 ? -12.676 3.898 -3.327 1.00 88.81 272 LYS A C 1
ATOM 2078 O O . LYS A 1 272 ? -11.856 3.014 -3.595 1.00 88.81 272 LYS A O 1
ATOM 2083 N N . PRO A 1 273 ? -13.255 4.622 -4.303 1.00 90.75 273 PRO A N 1
ATOM 2084 C CA . PRO A 1 273 ? -13.067 4.307 -5.720 1.00 90.75 273 PRO A CA 1
ATOM 2085 C C . PRO A 1 273 ? -11.604 4.425 -6.166 1.00 90.75 273 PRO A C 1
ATOM 2087 O O . PRO A 1 273 ? -11.141 3.626 -6.975 1.00 90.75 273 PRO A O 1
ATOM 2090 N N . GLU A 1 274 ? -10.845 5.367 -5.602 1.00 91.56 274 GLU A N 1
ATOM 2091 C CA . GLU A 1 274 ? -9.416 5.534 -5.873 1.00 91.56 274 GLU A CA 1
ATOM 2092 C C . GLU A 1 274 ? -8.582 4.317 -5.450 1.00 91.56 274 GLU A C 1
ATOM 2094 O O . GLU A 1 274 ? -7.691 3.886 -6.181 1.00 91.56 274 GLU A O 1
ATOM 2099 N N . ALA A 1 275 ? -8.902 3.717 -4.302 1.00 92.69 275 ALA A N 1
ATOM 2100 C CA . ALA A 1 275 ? -8.220 2.525 -3.819 1.00 92.69 275 ALA A CA 1
ATOM 2101 C C . ALA A 1 275 ? -8.678 1.274 -4.577 1.00 92.69 275 ALA A C 1
ATOM 2103 O O . ALA A 1 275 ? -7.867 0.398 -4.859 1.00 92.69 275 ALA A O 1
ATOM 2104 N N . PHE A 1 276 ? -9.947 1.216 -4.986 1.00 93.06 276 PHE A N 1
ATOM 2105 C CA . PHE A 1 276 ? -10.444 0.138 -5.838 1.00 93.06 276 PHE A CA 1
ATOM 2106 C C . PHE A 1 276 ? -9.776 0.150 -7.223 1.00 93.06 276 PHE A C 1
ATOM 2108 O O . PHE A 1 276 ? -9.373 -0.897 -7.730 1.00 93.06 276 PHE A O 1
ATOM 2115 N N . LEU A 1 277 ? -9.568 1.337 -7.804 1.00 93.88 277 LEU A N 1
ATOM 2116 C CA . LEU A 1 277 ? -8.786 1.490 -9.030 1.00 93.88 277 LEU A CA 1
ATOM 2117 C C . LEU A 1 277 ? -7.355 0.976 -8.837 1.00 93.88 277 LEU A C 1
ATOM 2119 O O . LEU A 1 277 ? -6.877 0.202 -9.659 1.00 93.88 277 LEU A O 1
ATOM 2123 N N . LEU A 1 278 ? -6.685 1.356 -7.745 1.00 96.06 278 LEU A N 1
ATOM 2124 C CA . LEU A 1 278 ? -5.335 0.875 -7.428 1.00 96.06 278 LEU A CA 1
ATOM 2125 C C . LEU A 1 278 ? -5.279 -0.642 -7.226 1.00 96.06 278 LEU A C 1
ATOM 2127 O O . LEU A 1 278 ? -4.322 -1.278 -7.671 1.00 96.06 278 LEU A O 1
ATOM 2131 N N . PHE A 1 279 ? -6.300 -1.221 -6.596 1.00 96.00 279 PHE A N 1
ATOM 2132 C CA . PHE A 1 279 ? -6.429 -2.661 -6.396 1.00 96.00 279 PHE A CA 1
ATOM 2133 C C . PHE A 1 279 ? -6.456 -3.425 -7.726 1.00 96.00 279 PHE A C 1
ATOM 2135 O O . PHE A 1 279 ? -5.778 -4.439 -7.850 1.00 96.00 279 PHE A O 1
ATOM 2142 N N . LEU A 1 280 ? -7.173 -2.927 -8.736 1.00 95.44 280 LEU A N 1
ATOM 2143 C CA . LEU A 1 280 ? -7.206 -3.552 -10.064 1.00 95.44 280 LEU A CA 1
ATOM 2144 C C . LEU A 1 280 ? -5.959 -3.232 -10.891 1.00 95.44 280 LEU A C 1
ATOM 2146 O O . LEU A 1 280 ? -5.417 -4.088 -11.587 1.00 95.44 280 LEU A O 1
ATOM 2150 N N . LEU A 1 281 ? -5.490 -1.992 -10.816 1.00 96.06 281 LEU A N 1
ATOM 2151 C CA . LEU A 1 281 ? -4.437 -1.493 -11.684 1.00 96.06 281 LEU A CA 1
ATOM 2152 C C . LEU A 1 281 ? -3.058 -2.051 -11.325 1.00 96.06 281 LEU A C 1
ATOM 2154 O O . LEU A 1 281 ? -2.270 -2.338 -12.220 1.00 96.06 281 LEU A O 1
ATOM 2158 N N . THR A 1 282 ? -2.773 -2.246 -10.037 1.00 96.88 282 THR A N 1
ATOM 2159 C CA . THR A 1 282 ? -1.487 -2.792 -9.574 1.00 96.88 282 THR A CA 1
ATOM 2160 C C . THR A 1 282 ? -1.174 -4.171 -10.181 1.00 96.88 282 THR A C 1
ATOM 2162 O O . THR A 1 282 ? -0.124 -4.305 -10.816 1.00 96.88 282 THR A O 1
ATOM 2165 N N . PRO A 1 283 ? -2.048 -5.196 -10.073 1.00 96.25 283 PRO A N 1
ATOM 2166 C CA . PRO A 1 283 ? -1.784 -6.497 -10.680 1.00 96.25 283 PRO A CA 1
ATOM 2167 C C . PRO A 1 283 ? -1.782 -6.442 -12.210 1.00 96.25 283 PRO A C 1
ATOM 2169 O O . PRO A 1 283 ? -0.946 -7.104 -12.819 1.00 96.25 283 PRO A O 1
ATOM 2172 N N . ILE A 1 284 ? -2.646 -5.635 -12.842 1.00 95.31 284 ILE A N 1
ATOM 2173 C CA . ILE A 1 284 ? -2.649 -5.462 -14.307 1.00 95.31 284 ILE A CA 1
ATOM 2174 C C . ILE A 1 284 ? -1.307 -4.902 -14.788 1.00 95.31 284 ILE A C 1
ATOM 2176 O O . ILE A 1 284 ? -0.734 -5.423 -15.741 1.00 95.31 284 ILE A O 1
ATOM 2180 N N . MET A 1 285 ? -0.776 -3.887 -14.105 1.00 94.69 285 MET A N 1
ATOM 2181 C CA . MET A 1 285 ? 0.520 -3.287 -14.417 1.00 94.69 285 MET A CA 1
ATOM 2182 C C . MET A 1 285 ? 1.658 -4.309 -14.274 1.00 94.69 285 MET A C 1
ATOM 2184 O O . MET A 1 285 ? 2.450 -4.480 -15.200 1.00 94.69 285 MET A O 1
ATOM 2188 N N . CYS A 1 286 ? 1.724 -5.033 -13.149 1.00 95.50 286 CYS A N 1
ATOM 2189 C CA . CYS A 1 286 ? 2.775 -6.027 -12.914 1.00 95.50 286 CYS A CA 1
ATOM 2190 C C . CYS A 1 286 ? 2.699 -7.212 -13.891 1.00 95.50 286 CYS A C 1
ATOM 2192 O O . CYS A 1 286 ? 3.722 -7.628 -14.433 1.00 95.50 286 CYS A O 1
ATOM 2194 N N . LEU A 1 287 ? 1.502 -7.755 -14.136 1.00 95.06 287 LEU A N 1
ATOM 2195 C CA . LEU A 1 287 ? 1.306 -8.885 -15.048 1.00 95.06 287 LEU A CA 1
ATOM 2196 C C . LEU A 1 287 ? 1.477 -8.478 -16.513 1.00 95.06 287 LEU A C 1
ATOM 2198 O O . LEU A 1 287 ? 2.033 -9.250 -17.292 1.00 95.06 287 LEU A O 1
ATOM 2202 N N . GLY A 1 288 ? 1.050 -7.272 -16.891 1.00 94.50 288 GLY A N 1
ATOM 2203 C CA . GLY A 1 288 ? 1.262 -6.725 -18.231 1.00 94.50 288 GLY A CA 1
ATOM 2204 C C . GLY A 1 288 ? 2.747 -6.661 -18.580 1.00 94.50 288 GLY A C 1
ATOM 2205 O O . GLY A 1 288 ? 3.145 -7.149 -19.639 1.00 94.50 288 GLY A O 1
ATOM 2206 N N . HIS A 1 289 ? 3.564 -6.175 -17.642 1.00 94.31 289 HIS A N 1
ATOM 2207 C CA . HIS A 1 289 ? 5.014 -6.139 -17.802 1.00 94.31 289 HIS A CA 1
ATOM 2208 C C . HIS A 1 289 ? 5.645 -7.542 -17.786 1.00 94.31 289 HIS A C 1
ATOM 2210 O O . HIS A 1 289 ? 6.445 -7.874 -18.659 1.00 94.31 289 HIS A O 1
ATOM 2216 N N . LEU A 1 290 ? 5.244 -8.412 -16.848 1.00 95.12 290 LEU A N 1
ATOM 2217 C CA . LEU A 1 290 ? 5.775 -9.778 -16.735 1.00 95.12 290 LEU A CA 1
ATOM 2218 C C . LEU A 1 290 ? 5.508 -10.620 -17.994 1.00 95.12 290 LEU A C 1
ATOM 2220 O O . LEU A 1 290 ? 6.385 -11.351 -18.453 1.00 95.12 290 LEU A O 1
ATOM 2224 N N . THR A 1 291 ? 4.299 -10.527 -18.547 1.00 94.69 291 THR A N 1
ATOM 2225 C CA . THR A 1 291 ? 3.890 -11.290 -19.738 1.00 94.69 291 THR A CA 1
ATOM 2226 C C . THR A 1 291 ? 4.423 -10.693 -21.039 1.00 94.69 291 THR A C 1
ATOM 2228 O O . THR A 1 291 ? 4.461 -11.385 -22.054 1.00 94.69 291 THR A O 1
ATOM 2231 N N . GLY A 1 292 ? 4.836 -9.420 -21.027 1.00 92.19 292 GLY A N 1
ATOM 2232 C CA . GLY A 1 292 ? 5.232 -8.686 -22.228 1.00 92.19 292 GLY A CA 1
ATOM 2233 C C . GLY A 1 292 ? 4.076 -8.427 -23.198 1.00 92.19 292 GLY A C 1
ATOM 2234 O O . GLY A 1 292 ? 4.325 -8.129 -24.363 1.00 92.19 292 GLY A O 1
ATOM 2235 N N . LEU A 1 293 ? 2.826 -8.568 -22.739 1.00 91.00 293 LEU A N 1
ATOM 2236 C CA . LEU A 1 293 ? 1.631 -8.298 -23.544 1.00 91.00 293 LEU A CA 1
ATOM 2237 C C . LEU A 1 293 ? 1.353 -6.796 -23.681 1.00 91.00 293 LEU A C 1
ATOM 2239 O O . LEU A 1 293 ? 0.690 -6.381 -24.630 1.00 91.00 293 LEU A O 1
ATOM 2243 N N . ALA A 1 294 ? 1.839 -5.985 -22.740 1.00 88.75 294 ALA A N 1
ATOM 2244 C CA . ALA A 1 294 ? 1.723 -4.536 -22.803 1.00 88.75 294 ALA A CA 1
ATOM 2245 C C . ALA A 1 294 ? 2.823 -3.946 -23.701 1.00 88.75 294 ALA A C 1
ATOM 2247 O O . ALA A 1 294 ? 3.995 -4.295 -23.577 1.00 88.75 294 ALA A O 1
ATOM 2248 N N . SER A 1 295 ? 2.447 -3.039 -24.607 1.00 91.69 295 SER A N 1
ATOM 2249 C CA . SER A 1 295 ? 3.419 -2.200 -25.314 1.00 91.69 295 SER A CA 1
ATOM 2250 C C . SER A 1 295 ? 3.995 -1.138 -24.372 1.00 91.69 295 SER A C 1
ATOM 2252 O O . SER A 1 295 ? 3.354 -0.778 -23.384 1.00 91.69 295 SER A O 1
ATOM 2254 N N . ASP A 1 296 ? 5.156 -0.567 -24.712 1.00 88.88 296 ASP A N 1
ATOM 2255 C CA . ASP A 1 296 ? 5.797 0.511 -23.937 1.00 88.88 296 ASP A CA 1
ATOM 2256 C C . ASP A 1 296 ? 4.824 1.675 -23.617 1.00 88.88 296 ASP A C 1
ATOM 2258 O O . ASP A 1 296 ? 4.865 2.273 -22.539 1.00 88.88 296 ASP A O 1
ATOM 2262 N N . GLU A 1 297 ? 3.919 1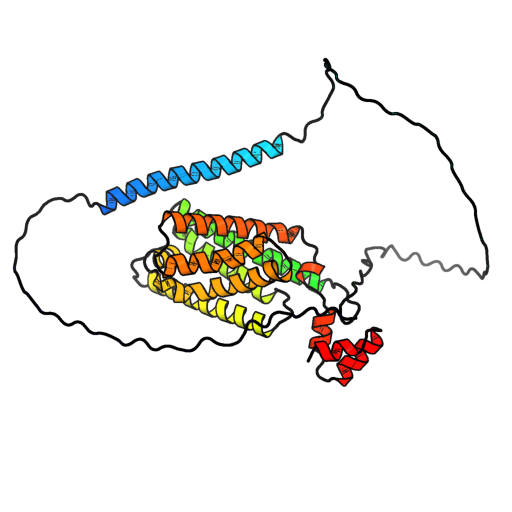.995 -24.549 1.00 92.31 297 GLU A N 1
ATOM 2263 C CA . GLU A 1 297 ? 2.898 3.040 -24.386 1.00 92.31 297 GLU A CA 1
ATOM 2264 C C . GLU A 1 297 ? 1.834 2.652 -23.350 1.00 92.31 297 GLU A C 1
ATOM 2266 O O . GLU A 1 297 ? 1.462 3.466 -22.503 1.00 92.31 297 GLU A O 1
ATOM 2271 N N . VAL A 1 298 ? 1.378 1.397 -23.382 1.00 93.44 298 VAL A N 1
ATOM 2272 C CA . VAL A 1 298 ? 0.386 0.859 -22.442 1.00 93.44 298 VAL A CA 1
ATOM 2273 C C . VAL A 1 298 ? 0.980 0.734 -21.039 1.00 93.44 298 VAL A C 1
ATOM 2275 O O . VAL A 1 298 ? 0.326 1.109 -20.067 1.00 93.44 298 VAL A O 1
ATOM 2278 N N . GLU A 1 299 ? 2.231 0.282 -20.916 1.00 91.69 299 GLU A N 1
ATOM 2279 C CA . GLU A 1 299 ? 2.940 0.258 -19.631 1.00 91.69 299 GLU A CA 1
ATOM 2280 C C . GLU A 1 299 ? 3.045 1.666 -19.033 1.00 91.69 299 GLU A C 1
ATOM 2282 O O . GLU A 1 299 ? 2.711 1.877 -17.866 1.00 91.69 299 GLU A O 1
ATOM 2287 N N . THR A 1 300 ? 3.428 2.651 -19.851 1.00 92.12 300 THR A N 1
ATOM 2288 C CA . THR A 1 300 ? 3.514 4.056 -19.429 1.00 92.12 300 THR A CA 1
ATOM 2289 C C . THR A 1 300 ? 2.157 4.583 -18.965 1.00 92.12 300 THR A C 1
ATOM 2291 O O . THR A 1 300 ? 2.071 5.241 -17.927 1.00 92.12 300 THR A O 1
ATOM 2294 N N . PHE A 1 301 ? 1.083 4.269 -19.695 1.00 94.62 301 PHE A N 1
ATOM 2295 C CA . PHE A 1 301 ? -0.276 4.647 -19.313 1.00 94.62 301 PHE A CA 1
ATOM 2296 C C . PHE A 1 301 ? -0.690 4.035 -17.969 1.00 94.62 301 PHE A C 1
ATOM 2298 O O . PHE A 1 301 ? -1.252 4.740 -17.125 1.00 94.62 301 PHE A O 1
ATOM 2305 N N . PHE A 1 302 ? -0.393 2.754 -17.737 1.00 94.38 302 PHE A N 1
ATOM 2306 C CA . PHE A 1 302 ? -0.710 2.097 -16.471 1.00 94.38 302 PHE A CA 1
ATOM 2307 C C . PHE A 1 302 ? 0.087 2.675 -15.304 1.00 94.38 302 PHE A C 1
ATOM 2309 O O . PHE A 1 302 ? -0.509 2.961 -14.269 1.00 94.38 302 PHE A O 1
ATOM 2316 N N . VAL A 1 303 ? 1.387 2.932 -15.476 1.00 93.81 303 VAL A N 1
ATOM 2317 C CA . VAL A 1 303 ? 2.218 3.573 -14.443 1.00 93.81 303 VAL A CA 1
ATOM 2318 C C . VAL A 1 303 ? 1.713 4.985 -14.133 1.00 93.81 303 VAL A C 1
ATOM 2320 O O . VAL A 1 303 ? 1.550 5.337 -12.966 1.00 93.81 303 VAL A O 1
ATOM 2323 N N . ALA A 1 304 ? 1.405 5.790 -15.154 1.00 94.50 304 ALA A N 1
ATOM 2324 C CA . ALA A 1 304 ? 0.879 7.143 -14.967 1.00 94.50 304 ALA A CA 1
ATOM 2325 C C . ALA A 1 304 ? -0.480 7.135 -14.247 1.00 94.50 304 ALA A C 1
ATOM 2327 O O . ALA A 1 304 ? -0.696 7.903 -13.306 1.00 94.50 304 ALA A O 1
ATOM 2328 N N . SER A 1 305 ? -1.375 6.229 -14.646 1.00 95.56 305 SER A N 1
ATOM 2329 C CA . SER A 1 305 ? -2.687 6.047 -14.018 1.00 95.56 305 SER A CA 1
ATOM 2330 C C . SER A 1 305 ? -2.559 5.568 -12.572 1.00 95.56 305 SER A C 1
ATOM 2332 O O . SER A 1 305 ? -3.261 6.065 -11.691 1.00 95.56 305 SER A O 1
ATOM 2334 N N . TRP A 1 306 ? -1.624 4.651 -12.305 1.00 96.88 306 TRP A N 1
ATOM 2335 C CA . TRP A 1 306 ? -1.344 4.141 -10.967 1.00 96.88 306 TRP A CA 1
ATOM 2336 C C . TRP A 1 306 ? -0.809 5.255 -10.079 1.00 96.88 306 TRP A C 1
ATOM 2338 O O . TRP A 1 306 ? -1.247 5.404 -8.941 1.00 96.88 306 TRP A O 1
ATOM 2348 N N . MET A 1 307 ? 0.052 6.114 -10.625 1.00 96.38 307 MET A N 1
ATOM 2349 C CA . MET A 1 307 ? 0.605 7.229 -9.871 1.00 96.38 307 MET A CA 1
ATOM 2350 C C . MET A 1 307 ? -0.412 8.306 -9.535 1.00 96.38 307 MET A C 1
ATOM 2352 O O . MET A 1 307 ? -0.437 8.792 -8.403 1.00 96.38 307 MET A O 1
ATOM 2356 N N . LEU A 1 308 ? -1.294 8.634 -10.477 1.00 95.88 308 LEU A N 1
ATOM 2357 C CA . LEU A 1 308 ? -2.415 9.523 -10.206 1.00 95.88 308 LEU A CA 1
ATOM 2358 C C . LEU A 1 308 ? -3.339 8.931 -9.134 1.00 95.88 308 LEU A C 1
ATOM 2360 O O . LEU A 1 308 ? -3.711 9.630 -8.192 1.00 95.88 308 LEU A O 1
ATOM 2364 N N . GLY A 1 309 ? -3.666 7.640 -9.248 1.00 96.19 309 GLY A N 1
ATOM 2365 C CA . GLY A 1 309 ? -4.464 6.923 -8.256 1.00 96.19 309 GLY A CA 1
ATOM 2366 C C . GLY A 1 309 ? -3.829 6.967 -6.868 1.00 96.19 309 GLY A C 1
ATOM 2367 O O . GLY A 1 309 ? -4.514 7.279 -5.895 1.00 96.19 309 GLY A O 1
ATOM 2368 N N . PHE A 1 310 ? -2.517 6.733 -6.769 1.00 97.12 310 PHE A N 1
ATOM 2369 C CA . PHE A 1 310 ? -1.811 6.729 -5.491 1.00 97.12 310 PHE A CA 1
ATOM 2370 C C . PHE A 1 310 ? -1.772 8.126 -4.861 1.00 97.12 310 PHE A C 1
ATOM 2372 O O . PHE A 1 310 ? -2.039 8.267 -3.669 1.00 97.12 310 PHE A O 1
ATOM 2379 N N . LEU A 1 311 ? -1.554 9.174 -5.658 1.00 96.94 311 LEU A N 1
ATOM 2380 C CA . LEU A 1 311 ? -1.594 10.552 -5.171 1.00 96.94 311 LEU A CA 1
ATOM 2381 C C . LEU A 1 311 ? -2.978 10.926 -4.621 1.00 96.94 311 LEU A C 1
ATOM 2383 O O . LEU A 1 311 ? -3.083 11.520 -3.547 1.00 96.94 311 LEU A O 1
ATOM 2387 N N . VAL A 1 312 ? -4.044 10.557 -5.338 1.00 96.38 312 VAL A N 1
ATOM 2388 C CA . VAL A 1 312 ? -5.425 10.789 -4.891 1.00 96.38 312 VAL A CA 1
ATOM 2389 C C . VAL A 1 312 ? -5.719 9.997 -3.618 1.00 96.38 312 VAL A C 1
ATOM 2391 O O . VAL A 1 312 ? -6.273 10.558 -2.673 1.00 96.38 312 VAL A O 1
ATOM 2394 N N . PHE A 1 313 ? -5.313 8.729 -3.564 1.00 95.44 313 PHE A N 1
ATOM 2395 C CA . PHE A 1 313 ? -5.480 7.863 -2.400 1.00 95.44 313 PHE A CA 1
ATOM 2396 C C . PHE A 1 313 ? -4.765 8.419 -1.161 1.00 95.44 313 PHE A C 1
ATOM 2398 O O . PHE A 1 313 ? -5.404 8.612 -0.128 1.00 95.44 313 PHE A O 1
ATOM 2405 N N . ALA A 1 314 ? -3.479 8.763 -1.271 1.00 95.69 314 ALA A N 1
ATOM 2406 C CA . ALA A 1 314 ? -2.708 9.340 -0.172 1.00 95.69 314 ALA A CA 1
ATOM 2407 C C . ALA A 1 314 ? -3.264 10.707 0.268 1.00 95.69 314 ALA A C 1
ATOM 2409 O O . ALA A 1 314 ? -3.401 10.967 1.461 1.00 95.69 314 ALA A O 1
ATOM 2410 N N . GLY A 1 315 ? -3.656 11.569 -0.677 1.00 95.50 315 GLY A N 1
ATOM 2411 C CA . GLY A 1 315 ? -4.225 12.882 -0.369 1.00 95.50 315 GLY A CA 1
ATOM 2412 C C . GLY A 1 315 ? -5.575 12.806 0.350 1.00 95.50 315 GLY A C 1
ATOM 2413 O O . GLY A 1 315 ? -5.804 13.520 1.328 1.00 95.50 315 GLY A O 1
ATOM 2414 N N . ARG A 1 316 ? -6.471 11.910 -0.083 1.00 94.00 316 ARG A N 1
ATOM 2415 C CA . ARG A 1 316 ? -7.812 11.764 0.511 1.00 94.00 316 ARG A CA 1
ATOM 2416 C C . ARG A 1 316 ? -7.785 11.233 1.939 1.00 94.00 316 ARG A C 1
ATOM 2418 O O . ARG A 1 316 ? -8.708 11.543 2.698 1.00 94.00 316 ARG A O 1
ATOM 2425 N N . LYS A 1 317 ? -6.713 10.546 2.349 1.00 92.69 317 LYS A N 1
ATOM 2426 C CA . LYS A 1 317 ? -6.531 10.140 3.748 1.00 92.69 317 LYS A CA 1
ATOM 2427 C C . LYS A 1 317 ? -6.579 11.322 4.714 1.00 92.69 317 LYS A C 1
ATOM 2429 O O . LYS A 1 317 ? -7.131 11.180 5.793 1.00 92.69 317 LYS A O 1
ATOM 2434 N N . TYR A 1 318 ? -6.115 12.508 4.325 1.00 93.56 318 TYR A N 1
ATOM 2435 C CA . TYR A 1 318 ? -6.137 13.687 5.203 1.00 93.56 318 TYR A CA 1
ATOM 2436 C C . TYR A 1 318 ? -7.532 14.288 5.404 1.00 93.56 318 TYR A C 1
ATOM 2438 O O . TYR A 1 318 ? -7.760 14.981 6.389 1.00 93.56 318 TYR A O 1
ATOM 2446 N N . THR A 1 319 ? -8.471 14.005 4.500 1.00 92.12 319 THR A N 1
ATOM 2447 C CA . THR A 1 319 ? -9.875 14.435 4.624 1.00 92.12 319 THR A CA 1
ATOM 2448 C C . THR A 1 319 ? -10.764 13.409 5.328 1.00 92.12 319 THR A C 1
ATOM 2450 O O . THR A 1 319 ? -11.917 13.701 5.628 1.00 92.12 319 THR A O 1
ATOM 2453 N N . GLN A 1 320 ? -10.250 12.202 5.568 1.00 89.94 320 GLN A N 1
ATOM 2454 C CA . GLN A 1 320 ? -10.974 11.112 6.216 1.00 89.94 320 GLN A CA 1
ATOM 2455 C C . GLN A 1 320 ? -10.967 11.293 7.742 1.00 89.94 320 GLN A C 1
ATOM 2457 O O . GLN A 1 320 ? -9.969 11.744 8.314 1.00 89.94 320 GLN A O 1
ATOM 2462 N N . ALA A 1 321 ? -12.059 10.925 8.417 1.00 91.38 321 ALA A N 1
ATOM 2463 C CA . ALA A 1 321 ? -12.108 10.944 9.877 1.00 91.38 321 ALA A CA 1
ATOM 2464 C 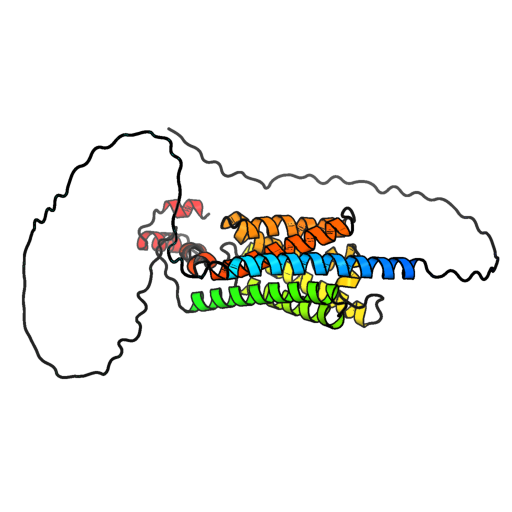C . ALA A 1 321 ? -11.153 9.887 10.457 1.00 91.38 321 ALA A C 1
ATOM 2466 O O . ALA A 1 321 ? -10.980 8.815 9.881 1.00 91.38 321 ALA A O 1
ATOM 2467 N N . VAL A 1 322 ? -10.533 10.174 11.606 1.00 91.25 322 VAL A N 1
ATOM 2468 C CA . VAL A 1 322 ? -9.563 9.261 12.245 1.00 91.25 322 VAL A CA 1
ATOM 2469 C C . VAL A 1 322 ? -10.200 7.905 12.563 1.00 91.25 322 VAL A C 1
ATOM 2471 O O . VAL A 1 322 ? -9.596 6.865 12.306 1.00 91.25 322 VAL A O 1
ATOM 2474 N N . LYS A 1 323 ? -11.451 7.911 13.043 1.00 89.56 323 LYS A N 1
ATOM 2475 C CA . LYS A 1 323 ? -12.210 6.693 13.363 1.00 89.56 323 LYS A CA 1
ATOM 2476 C C . LYS A 1 323 ? -12.335 5.729 12.176 1.00 89.56 323 LYS A C 1
ATOM 2478 O O . LYS A 1 323 ? -12.287 4.519 12.373 1.00 89.56 323 LYS A O 1
ATOM 2483 N N . ASP A 1 324 ? -12.417 6.253 10.951 1.00 89.06 324 ASP A N 1
ATOM 2484 C CA . ASP A 1 324 ? -12.607 5.445 9.743 1.00 89.06 324 ASP A CA 1
ATOM 2485 C C . ASP A 1 324 ? -11.323 4.700 9.334 1.00 89.06 324 ASP A C 1
ATOM 2487 O O . ASP A 1 324 ? -11.394 3.694 8.636 1.00 89.06 324 ASP A O 1
ATOM 2491 N N . ASP A 1 325 ? -10.138 5.186 9.729 1.00 88.88 325 ASP A N 1
ATOM 2492 C CA . ASP A 1 325 ? -8.866 4.488 9.474 1.00 88.88 325 ASP A CA 1
ATOM 2493 C C . ASP A 1 325 ? -8.608 3.352 10.480 1.00 88.88 325 ASP A C 1
ATOM 2495 O O . ASP A 1 325 ? -7.934 2.371 10.141 1.00 88.88 325 ASP A O 1
ATOM 2499 N N . ILE A 1 326 ? -9.158 3.479 11.694 1.00 89.50 326 ILE A N 1
ATOM 2500 C CA . ILE A 1 326 ? -9.094 2.474 12.767 1.00 89.50 326 ILE A CA 1
ATOM 2501 C C . ILE A 1 326 ? -10.093 1.348 12.491 1.00 89.50 326 ILE A C 1
ATOM 2503 O O . ILE A 1 326 ? -9.741 0.169 12.567 1.00 89.50 326 ILE A O 1
ATOM 2507 N N . GLY A 1 327 ? -11.328 1.721 12.148 1.00 87.06 327 GLY A N 1
ATOM 2508 C CA . GLY A 1 327 ? -12.465 0.812 12.143 1.00 87.06 327 GLY A CA 1
ATOM 2509 C C . GLY A 1 327 ? -13.062 0.609 13.541 1.00 87.06 327 GLY A C 1
ATOM 2510 O O . GLY A 1 327 ? -12.680 1.258 14.512 1.00 87.06 327 GLY A O 1
ATOM 2511 N N . ASP A 1 328 ? -14.021 -0.302 13.636 1.00 89.06 328 ASP A N 1
ATOM 2512 C CA . ASP A 1 328 ? -14.723 -0.661 14.858 1.00 89.06 328 ASP A CA 1
ATOM 2513 C C . ASP A 1 328 ? -13.807 -1.410 15.835 1.00 89.06 328 ASP A C 1
ATOM 2515 O O . ASP A 1 328 ? -13.426 -2.566 15.624 1.00 89.06 328 ASP A O 1
ATOM 2519 N N . LYS A 1 329 ? -13.471 -0.751 16.946 1.00 88.94 329 LYS A N 1
ATOM 2520 C CA . LYS A 1 329 ? -12.639 -1.349 17.992 1.00 88.94 329 LYS A CA 1
ATOM 2521 C C . LYS A 1 329 ? -13.310 -2.463 18.769 1.00 88.94 329 LYS A C 1
ATOM 2523 O O . LYS A 1 329 ? -12.599 -3.351 19.234 1.00 88.94 329 LYS A O 1
ATOM 2528 N N . SER A 1 330 ? -14.637 -2.454 18.876 1.00 89.38 330 SER A N 1
ATOM 2529 C CA . SER A 1 330 ? -15.359 -3.515 19.581 1.00 89.38 330 SER A CA 1
ATOM 2530 C C . SER A 1 330 ? -15.090 -4.879 18.937 1.00 89.38 330 SER A C 1
ATOM 2532 O O . SER A 1 330 ? -14.936 -5.868 19.644 1.00 89.38 330 SER A O 1
ATOM 2534 N N . VAL A 1 331 ? -14.886 -4.921 17.613 1.00 87.94 331 VAL A N 1
ATOM 2535 C CA . VAL A 1 331 ? -14.489 -6.131 16.874 1.00 87.94 331 VAL A CA 1
ATOM 2536 C C . VAL A 1 331 ? -13.111 -6.631 17.304 1.00 87.94 331 VAL A C 1
ATOM 2538 O O . VAL A 1 331 ? -12.922 -7.834 17.470 1.00 87.94 331 VAL A O 1
ATOM 2541 N N . PHE A 1 332 ? -12.141 -5.733 17.495 1.00 85.81 332 PHE A N 1
ATOM 2542 C CA . PHE A 1 332 ? -10.799 -6.109 17.949 1.00 85.81 332 PHE A CA 1
ATOM 2543 C C . PHE A 1 332 ? -10.809 -6.612 19.391 1.00 85.81 332 PHE A C 1
ATOM 2545 O O . PHE A 1 332 ? -10.160 -7.613 19.687 1.00 85.81 332 PHE A O 1
ATOM 2552 N N . THR A 1 333 ? -11.559 -5.943 20.269 1.00 87.00 333 THR A N 1
ATOM 2553 C CA . THR A 1 333 ? -11.735 -6.374 21.657 1.00 87.00 333 THR A CA 1
ATOM 2554 C C . THR A 1 333 ? -12.398 -7.744 21.703 1.00 87.00 333 THR A C 1
ATOM 2556 O O . THR A 1 333 ? -11.833 -8.662 22.284 1.00 87.00 333 THR A O 1
ATOM 2559 N N . PHE A 1 334 ? -13.528 -7.909 21.015 1.00 88.31 334 PHE A N 1
ATOM 2560 C CA . PHE A 1 334 ? -14.305 -9.142 21.016 1.00 88.31 334 PHE A CA 1
ATOM 2561 C C . PHE A 1 334 ? -13.530 -10.335 20.441 1.00 88.31 334 PHE A C 1
ATOM 2563 O O . PHE A 1 334 ? -13.464 -11.386 21.071 1.00 88.31 334 PHE A O 1
ATOM 2570 N N . ARG A 1 335 ? -12.859 -10.168 19.290 1.00 84.81 335 ARG A N 1
ATOM 2571 C CA . ARG A 1 335 ? -12.012 -11.219 18.687 1.00 84.81 335 ARG A CA 1
ATOM 2572 C C . ARG A 1 335 ? -10.742 -11.523 19.486 1.00 84.81 335 ARG A C 1
ATOM 2574 O O . ARG A 1 335 ? -10.098 -12.537 19.234 1.00 84.81 335 ARG A O 1
ATOM 2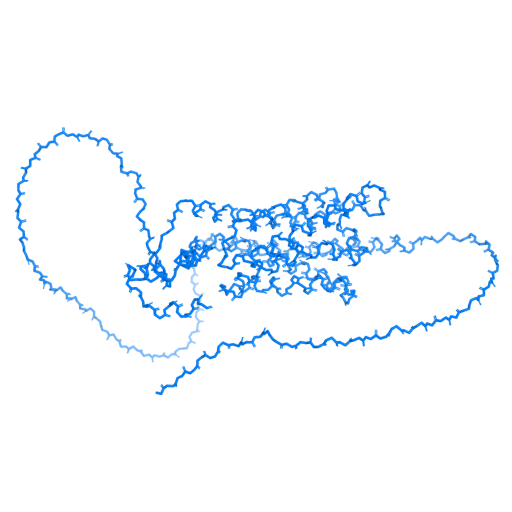581 N N . GLY A 1 336 ? -10.343 -10.632 20.393 1.00 84.69 336 GLY A N 1
ATOM 2582 C CA . GLY A 1 336 ? -9.202 -10.832 21.285 1.00 84.69 336 GLY A CA 1
ATOM 2583 C C . GLY A 1 336 ? -9.520 -11.687 22.515 1.00 84.69 336 GLY A C 1
ATOM 2584 O O . GLY A 1 336 ? -8.589 -12.190 23.146 1.00 84.69 336 GLY A O 1
ATOM 2585 N N . LEU A 1 337 ? -10.804 -11.855 22.852 1.00 88.31 337 LEU A N 1
ATOM 2586 C CA . LEU A 1 337 ? -11.262 -12.671 23.977 1.00 88.31 337 LEU A CA 1
ATOM 2587 C C . LEU A 1 337 ? -11.116 -14.158 23.648 1.00 88.31 337 LEU A C 1
ATOM 2589 O O . LEU A 1 337 ? -11.481 -14.611 22.559 1.00 88.31 337 LEU A O 1
ATOM 2593 N N . LYS A 1 338 ? -10.556 -14.923 24.588 1.00 86.69 338 LYS A N 1
ATOM 2594 C CA . LYS A 1 338 ? -10.123 -16.299 24.322 1.00 86.69 338 LYS A CA 1
ATOM 2595 C C . LYS A 1 338 ? -11.258 -17.281 24.528 1.00 86.69 338 LYS A C 1
ATOM 2597 O O . LYS A 1 338 ? -11.438 -18.167 23.695 1.00 86.69 338 LYS A O 1
ATOM 2602 N N . THR A 1 339 ? -12.013 -17.124 25.610 1.00 88.44 339 THR A N 1
ATOM 2603 C CA . THR A 1 339 ? -13.083 -18.059 25.963 1.00 88.44 339 THR A CA 1
ATOM 2604 C C . THR A 1 339 ? -14.447 -17.554 25.509 1.00 88.44 339 THR A C 1
ATOM 2606 O O . THR A 1 339 ? -14.668 -16.355 25.319 1.00 88.44 339 THR A O 1
ATOM 2609 N N . ASP A 1 340 ? -15.375 -18.487 25.320 1.00 86.25 340 ASP A N 1
ATOM 2610 C CA . ASP A 1 340 ? -16.755 -18.155 24.974 1.00 86.25 340 ASP A CA 1
ATOM 2611 C C . ASP A 1 340 ? -17.452 -17.476 26.163 1.00 86.25 340 ASP A C 1
ATOM 2613 O O . ASP A 1 340 ? -18.272 -16.582 25.978 1.00 86.25 340 ASP A O 1
ATOM 2617 N N . GLU A 1 341 ? -17.079 -17.824 27.397 1.00 88.81 341 GLU A N 1
ATOM 2618 C CA . GLU A 1 341 ? -17.585 -17.170 28.604 1.00 88.81 341 GLU A CA 1
ATOM 2619 C C . GLU A 1 341 ? -17.203 -15.690 28.664 1.00 88.81 341 GLU A C 1
ATOM 2621 O O . GLU A 1 341 ? -18.063 -14.859 28.946 1.00 88.81 341 GLU A O 1
ATOM 2626 N N . GLU A 1 342 ? -15.946 -15.354 28.356 1.00 89.56 342 GLU A N 1
ATOM 2627 C CA . GLU A 1 342 ? -15.470 -13.966 28.300 1.00 89.56 342 GLU A CA 1
ATOM 2628 C C . GLU A 1 342 ? -16.228 -13.163 27.239 1.00 89.56 342 GLU A C 1
ATOM 2630 O O . GLU A 1 342 ? -16.621 -12.021 27.478 1.00 89.56 342 GLU A O 1
ATOM 2635 N N . ARG A 1 343 ? -16.453 -13.764 26.063 1.00 89.69 343 ARG A N 1
ATOM 2636 C CA . ARG A 1 343 ? -17.208 -13.138 24.970 1.00 89.69 343 ARG A CA 1
ATOM 2637 C C . ARG A 1 343 ? -18.661 -12.881 25.362 1.00 89.69 343 ARG A C 1
ATOM 2639 O O . ARG A 1 343 ? -19.167 -11.795 25.093 1.00 89.69 343 ARG A O 1
ATOM 2646 N N . ARG A 1 344 ? -19.304 -13.832 26.041 1.00 88.75 344 ARG A N 1
ATOM 2647 C CA . ARG A 1 344 ? -20.687 -13.706 26.520 1.00 88.75 344 ARG A CA 1
ATOM 2648 C C . ARG A 1 344 ? -20.840 -12.606 27.567 1.00 88.75 344 ARG A C 1
ATOM 2650 O O . ARG A 1 344 ? -21.656 -11.709 27.388 1.00 88.75 344 ARG A O 1
ATOM 2657 N N . ASP A 1 345 ? -20.005 -12.632 28.605 1.00 91.06 345 ASP A N 1
ATOM 2658 C CA . ASP A 1 345 ? -19.994 -11.621 29.673 1.00 91.06 345 ASP A CA 1
ATOM 2659 C C . ASP A 1 345 ? -19.681 -10.220 29.117 1.00 91.06 345 ASP A C 1
ATOM 2661 O O . ASP A 1 345 ? -20.291 -9.233 29.527 1.00 91.06 345 ASP A O 1
ATOM 2665 N N . TYR A 1 346 ? -18.800 -10.115 28.115 1.00 90.31 346 TYR A N 1
ATOM 2666 C CA . TYR A 1 346 ? -18.565 -8.852 27.416 1.00 90.31 346 TYR A CA 1
ATOM 2667 C C . TYR A 1 346 ? -19.826 -8.327 26.710 1.00 90.31 346 TYR A C 1
ATOM 2669 O O . TYR A 1 346 ? -20.168 -7.160 26.896 1.00 90.31 346 TYR A O 1
ATOM 2677 N N . LEU A 1 347 ? -20.537 -9.159 25.939 1.00 90.31 347 LEU A N 1
ATOM 2678 C CA . LEU A 1 347 ? -21.755 -8.735 25.231 1.00 90.31 347 LEU A CA 1
ATOM 2679 C C . LEU A 1 347 ? -22.878 -8.348 26.190 1.00 90.31 347 LEU A C 1
ATOM 2681 O O . LEU A 1 347 ? -23.514 -7.314 25.986 1.00 90.31 347 LEU A O 1
ATOM 2685 N N . GLU A 1 348 ? -23.072 -9.118 27.261 1.00 90.75 348 GLU A N 1
ATOM 2686 C CA . GLU A 1 348 ? -24.062 -8.819 28.298 1.00 90.75 348 GLU A CA 1
ATOM 2687 C C . GLU A 1 348 ? -23.784 -7.462 28.957 1.00 90.75 348 GLU A C 1
ATOM 2689 O O . GLU A 1 348 ? -24.686 -6.631 29.071 1.00 90.75 348 GLU A O 1
ATOM 2694 N N . ARG A 1 349 ? -22.520 -7.170 29.299 1.00 90.06 349 ARG A N 1
ATOM 2695 C CA . ARG A 1 349 ? -22.115 -5.856 29.838 1.00 90.06 349 ARG A CA 1
ATOM 2696 C C . ARG A 1 349 ? -22.327 -4.710 28.855 1.00 90.06 349 ARG A C 1
ATOM 2698 O O . ARG A 1 349 ? -22.548 -3.581 29.283 1.00 90.06 349 ARG A O 1
ATOM 2705 N N . GLN A 1 350 ? -22.216 -4.979 27.557 1.00 89.56 350 GLN A N 1
ATOM 2706 C CA . GLN A 1 350 ? -22.466 -3.999 26.499 1.00 89.56 350 GLN A CA 1
ATOM 2707 C C . GLN A 1 350 ? -23.949 -3.915 26.101 1.00 89.56 350 GLN A C 1
ATOM 2709 O O . GLN A 1 350 ? -24.296 -3.090 25.257 1.00 89.56 350 GLN A O 1
ATOM 2714 N N . GLY A 1 351 ? -24.825 -4.745 26.682 1.00 87.81 351 GLY A N 1
ATOM 2715 C CA . GLY A 1 351 ? -26.243 -4.813 26.324 1.00 87.81 351 GLY A CA 1
ATOM 2716 C C . GLY A 1 351 ? -26.491 -5.285 24.887 1.00 87.81 351 GLY A C 1
ATOM 2717 O O . GLY A 1 351 ? -27.474 -4.875 24.270 1.00 87.81 351 GLY A O 1
ATOM 2718 N N . LYS A 1 352 ? -25.582 -6.091 24.328 1.00 89.31 352 LYS A N 1
ATOM 2719 C CA . LYS A 1 352 ? -25.659 -6.624 22.961 1.00 89.31 352 LYS A CA 1
ATOM 2720 C C . LYS A 1 352 ? -26.263 -8.026 22.951 1.00 89.31 352 LYS A C 1
ATOM 2722 O O . LYS A 1 352 ? -26.189 -8.754 23.936 1.00 89.31 352 LYS A O 1
ATOM 2727 N N . ASP A 1 353 ? -26.864 -8.393 21.822 1.00 86.06 353 ASP A N 1
ATOM 2728 C CA . ASP A 1 353 ? -27.469 -9.713 21.639 1.00 86.06 353 ASP A CA 1
ATOM 2729 C C . ASP A 1 353 ? -26.396 -10.817 21.620 1.00 86.06 353 ASP A C 1
ATOM 2731 O O . ASP A 1 353 ? -25.341 -10.665 21.000 1.00 86.06 353 ASP A O 1
ATOM 2735 N N . LEU A 1 354 ? -26.679 -11.937 22.288 1.00 86.44 354 LEU A N 1
ATOM 2736 C CA . LEU A 1 354 ? -25.793 -13.100 22.348 1.00 86.44 354 LEU A CA 1
ATOM 2737 C C . LEU A 1 354 ? -25.731 -13.852 21.011 1.00 86.44 354 LEU A C 1
ATOM 2739 O O . LEU A 1 354 ? -24.775 -14.594 20.795 1.00 86.44 354 LEU A O 1
ATOM 2743 N N . SER A 1 355 ? -26.687 -13.635 20.099 1.00 84.69 355 SER A N 1
ATOM 2744 C CA . SER A 1 355 ? -26.641 -14.183 18.731 1.00 84.69 355 SER A CA 1
ATOM 2745 C C . SER A 1 355 ? -25.359 -13.798 17.978 1.00 84.69 355 SER A C 1
ATOM 2747 O O . SER A 1 355 ? -24.852 -14.571 17.170 1.00 84.69 355 SER A O 1
ATOM 2749 N N . LEU A 1 356 ? -24.742 -12.664 18.334 1.00 82.38 356 LEU A N 1
ATOM 2750 C CA . LEU A 1 356 ? -23.462 -12.211 17.780 1.00 82.38 356 LEU A CA 1
ATOM 2751 C C . LEU A 1 356 ? -22.287 -13.161 18.076 1.00 82.38 356 LEU A C 1
ATOM 2753 O O . LEU A 1 356 ? -21.226 -13.033 17.465 1.00 82.38 356 LEU A O 1
ATOM 2757 N N . MET A 1 357 ? -22.443 -14.101 19.013 1.00 81.00 357 MET A N 1
ATOM 2758 C CA . MET A 1 357 ? -21.456 -15.153 19.244 1.00 81.00 357 MET A CA 1
ATOM 2759 C C . MET A 1 357 ? -21.456 -16.213 18.141 1.00 81.00 357 MET A C 1
ATOM 2761 O O . MET A 1 357 ? -20.393 -16.747 17.832 1.00 81.00 357 MET A O 1
ATOM 2765 N N . GLU A 1 358 ? -22.618 -16.510 17.554 1.00 76.94 358 GLU A N 1
ATOM 2766 C CA . GLU A 1 358 ? -22.759 -17.515 16.494 1.00 76.94 358 GLU A CA 1
ATOM 2767 C C . GLU A 1 358 ? -22.144 -17.022 15.180 1.00 76.94 358 GLU A C 1
ATOM 2769 O O . GLU A 1 358 ? -21.489 -17.794 14.491 1.00 76.94 358 GLU A O 1
ATOM 2774 N N . ASP A 1 359 ? -22.260 -15.723 14.888 1.00 69.19 359 ASP A N 1
ATOM 2775 C CA . ASP A 1 359 ? -21.679 -15.086 13.695 1.00 69.19 359 ASP A CA 1
ATOM 2776 C C . ASP A 1 359 ? -20.142 -14.950 13.746 1.00 69.19 359 ASP A C 1
ATOM 2778 O O . ASP A 1 359 ? -19.499 -14.598 12.751 1.00 69.19 359 ASP A O 1
ATOM 2782 N N . ALA A 1 360 ? -19.543 -15.155 14.922 1.00 64.88 360 ALA A N 1
ATOM 2783 C CA . ALA A 1 360 ? -18.114 -14.968 15.155 1.00 64.88 360 ALA A CA 1
ATOM 2784 C C . ALA A 1 360 ? -17.297 -16.270 15.158 1.00 64.88 360 ALA A C 1
ATOM 2786 O O . ALA A 1 360 ? -16.063 -16.187 15.104 1.00 64.88 360 ALA A O 1
ATOM 2787 N N . MET A 1 361 ? -17.968 -17.425 15.247 1.00 58.50 361 MET A N 1
ATOM 2788 C CA . MET A 1 361 ? -17.390 -18.766 15.079 1.00 58.50 361 MET A CA 1
ATOM 2789 C C . MET A 1 361 ? -17.342 -19.144 13.601 1.00 58.50 361 MET A C 1
ATOM 2791 O O . MET A 1 361 ? -16.329 -19.767 13.205 1.00 58.50 361 MET A O 1
#

Secondary structure (DSSP, 8-state):
------------------------------------------HHHHHHHHHHHHHHHHHHHHHHHHHHHHHHHTSS-S-------------------------------------------------S------EEE-SSSEEE--HHHHHHHHHHHHHHHHHHHHHHHHHHHHHHT-HHHHHHHHHHHHHHHHHHHHH---S-HHHHHHHHHHHHHHHHHHHHHHHHHHTT-S-SSHHHHHHH-GGGHHHHHHHHHHHHHHHHIIIIIT--HHHHHHHHHHHHHHHHHHHT-S-HHHHHHHHHHHHHHHHHHHHHHTTS-HHHHH--HHHHHHHH--SHHHHHHHHHHTT--GGGGGGG-

pLDDT: mean 70.81, std 28.43, range [23.83, 98.56]

Sequence (361 aa):
MAHNHRFPDCFVNFPARTLRTRTMISSSQKGCSSRSLTRTRSVSSLFRNRRRIIRAKVATDFASAGLACARKKKKTNGVVAVGGNSFFATTTTKTIQTTKSSRRFTSSSSCSATKNDSDEGRGRDDDENEKQKEYYEGLYGTWTVTSRDELEVWSYRVALSLACVGALGVVFGDASGNEAMVNPSYFLGASGFGVALVLVHMYVTPIKRVMQALYAVGLIGSLGIVAYTQNGGSSSSLLEFVREHRSAVWFIGPMFASFTGLAFKEGACYGKPEAFLLFLLTPIMCLGHLTGLASDEVETFFVASWMLGFLVFAGRKYTQAVKDDIGDKSVFTFRGLKTDEERRDYLERQGKDLSLMEDAM